Protein AF-A0A8T2AR98-F1 (afdb_monomer_lite)

Radius of gyration: 73.95 Å; chains: 1; bounding box: 163×79×211 Å

Foldseek 3Di:
DDDDDPPPDPPVVVVVVVVVVVVVVVVVVVVVVVVVVVVVVVVVVVVVVVVVVVVVVVVVVVVVVVVVVVVVVVVVVVVVVVVVVVVVVVVVVVVVVVVVVVVVVVVVVVVVVVVVVVVVVVVVVVVVVVVVVVVVVVVVVVVVVVVVVVVVVVVVVVVVVVVVVVVVVVVVVVVVVVVVVVVVCVVVVDPDDPDVVVVVVPVVDCVVVVVVVVVVVVVVVVVVVVVVVVVVVVVVVVVVVVVVVVVVVVVVVVVVVVVVVVVVVVVVVVVVVVVVVVVVVVVVVVVVVVVVVVVVVVVVVVVVVVVPVPDPVCPPVVNVVVVVVVVVVVVVVVVD

Secondary structure (DSSP, 8-state):
----------HHHHHHHHHHHHHHHHHHHHHHHHHHHHHHHHHHHHHHHHHHHHHHHHHHHHHHHHHHHHHHHHHHHHHHHHHHHHHHHHHHHHHHHHHHHHHHHHHHHHHHHHHHHHHHHHHHHHHHHHHHHHHHHHHHHHHHHHHHHHHHHHHHHHHHHHHHHHHHHHHHHHHHHHHHHHHHHHHHT----TTSHHHHHHTS-THHHHHHHHHHHHHHHHHHHHHHHHHHHHHHHHHHHHHHHHHHHHHHHHHHHHHHHHHHHHHHHHHHHHHHHHHHHHHHHHHHHHHHHHHHHHHHHHHHHHHHHSS-GGG-HHHHHHHHHHHHHHHHHTT-

Sequence (336 aa):
MSCSEKTTVDPLLRDLDEKKETFRRNVVSLAAELKQVRGRLVSQEQSFLKETITRKEAEKRGKNMEMEMCKLQKRLEERNCQLEASASAADKFIKELEEFRSKLDATKQTAEASADSAQSTQIQCSMLKKQLDDKTRSLREHEDRVTQLGHQLDDLQRGLSLRECSEKQLREEVRRIEREVTEAIAKAGIGGMDCELQKLLEDVSPMKFEKMNRLVEVKDEEITKLKDEIRLMSGHWKHKTKELESQLEKQRRTDQDLKKKVLKLEFCLQEARSQTRKLQRKGERRDMEIKEIRDLISEKQQLNNESWDKQKFWDNSGFKIVVSMSMLMLVVVSKR

Structure (mmCIF, N/CA/C/O backbone):
data_AF-A0A8T2AR98-F1
#
_entry.id   AF-A0A8T2AR98-F1
#
loop_
_atom_site.group_PDB
_atom_site.id
_atom_site.type_symbol
_atom_site.label_atom_id
_atom_site.label_alt_id
_atom_site.label_comp_id
_atom_site.label_asym_id
_atom_site.label_entity_id
_atom_site.label_seq_id
_atom_site.pdbx_PDB_ins_code
_atom_site.Cartn_x
_atom_site.Cartn_y
_atom_site.Cartn_z
_atom_site.occupancy
_atom_site.B_iso_or_equiv
_atom_site.auth_seq_id
_atom_site.auth_comp_id
_atom_site.auth_asym_id
_atom_site.auth_atom_id
_atom_site.pdbx_PDB_model_num
ATOM 1 N N . MET A 1 1 ? -76.579 -60.716 118.555 1.00 36.78 1 MET A N 1
ATOM 2 C CA . MET A 1 1 ? -78.044 -60.565 118.407 1.00 36.78 1 MET A CA 1
ATOM 3 C C . MET A 1 1 ? -78.292 -59.071 118.284 1.00 36.78 1 MET A C 1
ATOM 5 O O . MET A 1 1 ? -77.779 -58.345 119.119 1.00 36.78 1 MET A O 1
ATOM 9 N N . SER A 1 2 ? -78.636 -58.603 117.080 1.00 41.28 2 SER A N 1
ATOM 10 C CA . SER A 1 2 ? -80.006 -58.190 116.694 1.00 41.28 2 SER A CA 1
ATOM 11 C C . SER A 1 2 ? -80.462 -56.945 117.455 1.00 41.28 2 SER A C 1
ATOM 13 O O . SER A 1 2 ? -80.369 -56.921 118.667 1.00 41.28 2 SER A O 1
ATOM 15 N N . CYS A 1 3 ? -81.016 -55.903 116.854 1.00 34.75 3 CYS A N 1
ATOM 16 C CA . CYS A 1 3 ? -81.423 -55.646 115.480 1.00 34.75 3 CYS A CA 1
ATOM 17 C C . CYS A 1 3 ? -81.699 -54.136 115.394 1.00 34.75 3 CYS A C 1
ATOM 19 O O . CYS A 1 3 ? -82.262 -53.582 116.326 1.00 34.75 3 CYS A O 1
ATOM 21 N N . SER A 1 4 ? -81.354 -53.532 114.256 1.00 53.38 4 SER A N 1
ATOM 22 C CA . SER A 1 4 ? -82.096 -52.457 113.579 1.00 53.38 4 SER A CA 1
ATOM 23 C C . SER A 1 4 ? -82.886 -51.459 114.443 1.00 53.38 4 SER A C 1
ATOM 25 O O . SER A 1 4 ? -84.054 -51.700 114.733 1.00 53.38 4 SER A O 1
ATOM 27 N N . GLU A 1 5 ? -82.355 -50.246 114.597 1.00 39.22 5 GLU A N 1
ATOM 28 C CA . GLU A 1 5 ? -83.192 -49.043 114.581 1.00 39.22 5 GLU A CA 1
ATOM 29 C C . GLU A 1 5 ? -82.751 -48.155 113.421 1.00 39.22 5 GLU A C 1
ATOM 31 O O . GLU A 1 5 ? -81.756 -47.434 113.463 1.00 39.22 5 GLU A O 1
ATOM 36 N N . LYS A 1 6 ? -83.508 -48.280 112.326 1.00 52.47 6 LYS A N 1
ATOM 37 C CA . LYS A 1 6 ? -83.583 -47.280 111.270 1.00 52.47 6 LYS A CA 1
ATOM 38 C C . LYS A 1 6 ? -84.083 -45.990 111.918 1.00 52.47 6 LYS A C 1
ATOM 40 O O . LYS A 1 6 ? -85.289 -45.794 112.032 1.00 52.47 6 LYS A O 1
ATOM 45 N N . THR A 1 7 ? -83.177 -45.103 112.309 1.00 49.03 7 THR A N 1
ATOM 46 C CA . THR A 1 7 ? -83.503 -43.687 112.465 1.00 49.03 7 THR A CA 1
ATOM 47 C C . THR A 1 7 ? -83.813 -43.159 111.072 1.00 49.03 7 THR A C 1
ATOM 49 O O . THR A 1 7 ? -82.938 -42.820 110.277 1.00 49.03 7 THR A O 1
ATOM 52 N N . THR A 1 8 ? -85.101 -43.205 110.741 1.00 49.97 8 THR A N 1
ATOM 53 C CA . THR A 1 8 ? -85.713 -42.537 109.601 1.00 49.97 8 THR A CA 1
ATOM 54 C C . THR A 1 8 ? -85.453 -41.046 109.743 1.00 49.97 8 THR A C 1
ATOM 56 O O . THR A 1 8 ? -86.227 -40.320 110.361 1.00 49.97 8 THR A O 1
ATOM 59 N N . VAL A 1 9 ? -84.318 -40.610 109.198 1.00 54.56 9 VAL A N 1
ATOM 60 C CA . VAL A 1 9 ? -84.096 -39.219 108.814 1.00 54.56 9 VAL A CA 1
ATOM 61 C C . VAL A 1 9 ? -85.273 -38.837 107.921 1.00 54.56 9 VAL A C 1
ATOM 63 O O . VAL A 1 9 ? -85.571 -39.565 106.970 1.00 54.56 9 VAL A O 1
ATOM 66 N N . ASP A 1 10 ? -85.960 -37.751 108.272 1.00 56.81 10 ASP A N 1
ATOM 67 C CA . ASP A 1 10 ? -87.067 -37.181 107.504 1.00 56.81 10 ASP A CA 1
ATOM 68 C C . ASP A 1 10 ? -86.700 -37.186 106.003 1.00 56.81 10 ASP A C 1
ATOM 70 O O . ASP A 1 10 ? -85.646 -36.645 105.641 1.00 56.81 10 ASP A O 1
ATOM 74 N N . PRO A 1 11 ? -87.491 -37.837 105.127 1.00 65.81 11 PRO A N 1
ATOM 75 C CA . PRO A 1 11 ? -87.180 -37.961 103.705 1.00 65.81 11 PRO A CA 1
ATOM 76 C C . PRO A 1 11 ? -86.851 -36.622 103.037 1.00 65.81 11 PRO A C 1
ATOM 78 O O . PRO A 1 11 ? -86.009 -36.581 102.143 1.00 65.81 11 PRO A O 1
ATOM 81 N N . LEU A 1 12 ? -87.452 -35.525 103.511 1.00 67.00 12 LEU A N 1
ATOM 82 C CA . LEU A 1 12 ? -87.182 -34.175 103.018 1.00 67.00 12 LEU A CA 1
ATOM 83 C C . LEU A 1 12 ? -85.806 -33.643 103.456 1.00 67.00 12 LEU A C 1
ATOM 85 O O . LEU A 1 12 ? -85.135 -32.982 102.665 1.00 67.00 12 LEU A O 1
ATOM 89 N N . LEU A 1 13 ? -85.348 -33.956 104.675 1.00 68.56 13 LEU A N 1
ATOM 90 C CA . LEU A 1 13 ? -84.024 -33.561 105.180 1.00 68.56 13 LEU A CA 1
ATOM 91 C C . LEU A 1 13 ? -82.893 -34.353 104.509 1.00 68.56 13 LEU A C 1
ATOM 93 O O . LEU A 1 13 ? -81.855 -33.780 104.180 1.00 68.56 13 LEU A O 1
ATOM 97 N N . ARG A 1 14 ? -83.106 -35.648 104.242 1.00 75.06 14 ARG A N 1
ATOM 98 C CA . ARG A 1 14 ? -82.131 -36.493 103.534 1.00 75.06 14 ARG A CA 1
ATOM 99 C C . ARG A 1 14 ? -81.927 -36.036 102.085 1.00 75.06 14 ARG A C 1
ATOM 101 O O . ARG A 1 14 ? -80.792 -35.975 101.622 1.00 75.06 14 ARG A O 1
ATOM 108 N N . ASP A 1 15 ? -83.013 -35.665 101.408 1.00 78.62 15 ASP A N 1
ATOM 109 C CA . ASP A 1 15 ? -82.995 -35.130 100.040 1.00 78.62 15 ASP A CA 1
ATOM 110 C C . ASP A 1 15 ? -82.324 -33.739 99.977 1.00 78.62 15 ASP A C 1
ATOM 112 O O . ASP A 1 15 ? -81.616 -33.415 99.022 1.00 78.62 15 ASP A O 1
ATOM 116 N N . LEU A 1 16 ? -82.472 -32.927 101.033 1.00 81.44 16 LEU A N 1
ATOM 117 C CA . LEU A 1 16 ? -81.767 -31.650 101.215 1.00 81.44 16 LEU A CA 1
ATOM 118 C C . LEU A 1 16 ? -80.251 -31.829 101.390 1.00 81.44 16 LEU A C 1
ATOM 120 O O . LEU A 1 16 ? -79.478 -31.114 100.746 1.00 81.44 16 LEU A O 1
ATOM 124 N N . ASP A 1 17 ? -79.817 -32.779 102.219 1.00 81.56 17 ASP A N 1
ATOM 125 C CA . ASP A 1 17 ? -78.393 -33.079 102.412 1.00 81.56 17 ASP A CA 1
ATOM 126 C C . ASP A 1 17 ? -77.756 -33.689 101.155 1.00 81.56 17 ASP A C 1
ATOM 128 O O . ASP A 1 17 ? -76.639 -33.320 100.779 1.00 81.56 17 ASP A O 1
ATOM 132 N N . GLU A 1 18 ? -78.479 -34.554 100.442 1.00 84.31 18 GLU A N 1
ATOM 133 C CA . GLU A 1 18 ? -78.017 -35.130 99.180 1.00 84.31 18 GLU A CA 1
ATOM 134 C C . GLU A 1 18 ? -77.868 -34.050 98.099 1.00 84.31 18 GLU A C 1
ATOM 136 O O . GLU A 1 18 ? -76.801 -33.948 97.484 1.00 84.31 18 GLU A O 1
ATOM 141 N N . LYS A 1 19 ? -78.862 -33.154 97.962 1.00 87.69 19 LYS A N 1
ATOM 142 C CA . LYS A 1 19 ? -78.800 -31.975 97.079 1.00 87.69 19 LYS A CA 1
ATOM 143 C C . LYS A 1 19 ? -77.637 -31.049 97.424 1.00 87.69 19 LYS A C 1
ATOM 145 O O . LYS A 1 19 ? -76.915 -30.620 96.518 1.00 87.69 19 LYS A O 1
ATOM 150 N N . LYS A 1 20 ? -77.412 -30.772 98.711 1.00 88.94 20 LYS A N 1
ATOM 151 C CA . LYS A 1 20 ? -76.299 -29.949 99.210 1.00 88.94 20 LYS A CA 1
ATOM 152 C C . LYS A 1 20 ? -74.939 -30.552 98.861 1.00 88.94 20 LYS A C 1
ATOM 154 O O . LYS A 1 20 ? -74.051 -29.824 98.412 1.00 88.94 20 LYS A O 1
ATOM 159 N N . GLU A 1 21 ? -74.773 -31.863 99.011 1.00 88.19 21 GLU A N 1
ATOM 160 C CA . GLU A 1 21 ? -73.522 -32.536 98.657 1.00 88.19 21 GLU A CA 1
ATOM 161 C C . GLU A 1 21 ? -73.311 -32.647 97.140 1.00 88.19 21 GLU A C 1
ATOM 163 O O . GLU A 1 21 ? -72.187 -32.458 96.666 1.00 88.19 21 GLU A O 1
ATOM 168 N N . THR A 1 22 ? -74.363 -32.857 96.336 1.00 89.69 22 THR A N 1
ATOM 169 C CA . THR A 1 22 ? -74.255 -32.710 94.870 1.00 89.69 22 THR A CA 1
ATOM 170 C C . THR A 1 22 ? -73.882 -31.292 94.465 1.00 89.69 22 THR A C 1
ATOM 172 O O . THR A 1 22 ? -73.018 -31.116 93.611 1.00 89.69 22 THR A O 1
ATOM 175 N N . PHE A 1 23 ? -74.473 -30.274 95.093 1.00 93.06 23 PHE A N 1
ATOM 176 C CA . PHE A 1 23 ? -74.142 -28.882 94.812 1.00 93.06 23 PHE A CA 1
ATOM 177 C C . PHE A 1 23 ? -72.674 -28.588 95.139 1.00 93.06 23 PHE A C 1
ATOM 179 O O . PHE A 1 23 ? -71.968 -28.034 94.302 1.00 93.06 23 PHE A O 1
ATOM 186 N N . ARG A 1 24 ? -72.173 -29.037 96.298 1.00 92.75 24 ARG A N 1
ATOM 187 C CA . ARG A 1 24 ? -70.747 -28.931 96.651 1.00 92.75 24 ARG A CA 1
ATOM 188 C C . ARG A 1 24 ? -69.842 -29.596 95.617 1.00 92.75 24 ARG A C 1
ATOM 190 O O . ARG A 1 24 ? -68.890 -28.963 95.167 1.00 92.75 24 ARG A O 1
ATOM 197 N N . ARG A 1 25 ? -70.144 -30.832 95.205 1.00 93.25 25 ARG A N 1
ATOM 198 C CA . ARG A 1 25 ? -69.382 -31.539 94.159 1.00 93.25 25 ARG A CA 1
ATOM 199 C C . ARG A 1 25 ? -69.395 -30.785 92.828 1.00 93.25 25 ARG A C 1
ATOM 201 O O . ARG A 1 25 ? -68.340 -30.636 92.218 1.00 93.25 25 ARG A O 1
ATOM 208 N N . ASN A 1 26 ? -70.541 -30.243 92.423 1.00 94.50 26 ASN A N 1
ATOM 209 C CA . ASN A 1 26 ? -70.669 -29.452 91.197 1.00 94.50 26 ASN A CA 1
ATOM 210 C C . ASN A 1 26 ? -69.878 -28.140 91.272 1.00 94.50 26 ASN A C 1
ATOM 212 O O . ASN A 1 26 ? -69.201 -27.789 90.313 1.00 94.50 26 ASN A O 1
ATOM 216 N N . VAL A 1 27 ? -69.902 -27.443 92.412 1.00 95.25 27 VAL A N 1
ATOM 217 C CA . VAL A 1 27 ? -69.101 -26.226 92.632 1.00 95.25 27 VAL A CA 1
ATOM 218 C C . VAL A 1 27 ? -67.604 -26.537 92.555 1.00 95.25 27 VAL A C 1
ATOM 220 O O . VAL A 1 27 ? -66.856 -25.792 91.926 1.00 95.25 27 VAL A O 1
ATOM 223 N N . VAL A 1 28 ? -67.161 -27.653 93.144 1.00 95.00 28 VAL A N 1
ATOM 224 C CA . VAL A 1 28 ? -65.761 -28.098 93.063 1.00 95.00 28 VAL A CA 1
ATOM 225 C C . VAL A 1 28 ? -65.372 -28.481 91.626 1.00 95.00 28 VAL A C 1
ATOM 227 O O . VAL A 1 28 ? -64.305 -28.070 91.170 1.00 95.00 28 VAL A O 1
ATOM 230 N N . SER A 1 29 ? -66.233 -29.198 90.889 1.00 94.69 29 SER A N 1
ATOM 231 C CA . SER A 1 29 ? -66.022 -29.527 89.465 1.00 94.69 29 SER A CA 1
ATOM 232 C C . SER A 1 29 ? -65.912 -28.266 88.612 1.00 94.69 29 SER A C 1
ATOM 234 O O . SER A 1 29 ? -64.945 -28.093 87.875 1.00 94.69 29 SER A O 1
ATOM 236 N N . LEU A 1 30 ? -66.848 -27.330 88.788 1.00 95.44 30 LEU A N 1
ATOM 237 C CA . LEU A 1 30 ? -66.868 -26.062 88.068 1.00 95.44 30 LEU A CA 1
ATOM 238 C C . LEU A 1 30 ? -65.612 -25.227 88.354 1.00 95.44 30 LEU A C 1
ATOM 240 O O . LEU A 1 30 ? -65.042 -24.633 87.442 1.00 95.44 30 LEU A O 1
ATOM 244 N N . ALA A 1 31 ? -65.137 -25.204 89.602 1.00 94.50 31 ALA A N 1
ATOM 245 C CA . ALA A 1 31 ? -63.890 -24.533 89.961 1.00 94.50 31 ALA A CA 1
ATOM 246 C C . ALA A 1 31 ? -62.663 -25.179 89.287 1.00 94.50 31 ALA A C 1
ATOM 248 O O . ALA A 1 31 ? -61.752 -24.467 88.850 1.00 94.50 31 ALA A O 1
ATOM 249 N N . ALA A 1 32 ? -62.635 -26.511 89.170 1.00 94.38 32 ALA A N 1
ATOM 250 C CA . ALA A 1 32 ? -61.574 -27.233 88.471 1.00 94.38 32 ALA A CA 1
ATOM 251 C C . ALA A 1 32 ? -61.597 -26.972 86.953 1.00 94.38 32 ALA A C 1
ATOM 253 O O . ALA A 1 32 ? -60.546 -26.694 86.370 1.00 94.38 32 ALA A O 1
ATOM 254 N N . GLU A 1 33 ? -62.778 -26.977 86.330 1.00 95.88 33 GLU A N 1
ATOM 255 C CA . GLU A 1 33 ? -62.972 -26.633 84.916 1.00 95.88 33 GLU A CA 1
ATOM 256 C C . GLU A 1 33 ? -62.566 -25.184 84.627 1.00 95.88 33 GLU A C 1
ATOM 258 O O . GLU A 1 33 ? -61.780 -24.938 83.712 1.00 95.88 33 GLU A O 1
ATOM 263 N N . LEU A 1 34 ? -62.993 -24.222 85.455 1.00 96.38 34 LEU A N 1
ATOM 264 C CA . LEU A 1 34 ? -62.571 -22.820 85.347 1.00 96.38 34 LEU A CA 1
ATOM 265 C C . LEU A 1 34 ? -61.050 -22.676 85.434 1.00 96.38 34 LEU A C 1
ATOM 267 O O . LEU A 1 34 ? -60.447 -21.945 84.646 1.00 96.38 34 LEU A O 1
ATOM 271 N N . LYS A 1 35 ? -60.407 -23.390 86.366 1.00 96.31 35 LYS A N 1
ATOM 272 C CA . LYS A 1 35 ? -58.945 -23.394 86.497 1.00 96.31 35 LYS A CA 1
ATOM 273 C C . LYS A 1 35 ? -58.272 -23.980 85.252 1.00 96.31 35 LYS A C 1
ATOM 275 O O . LYS A 1 35 ? -57.270 -23.431 84.794 1.00 96.31 35 LYS A O 1
ATOM 280 N N . GLN A 1 36 ? -58.820 -25.056 84.686 1.00 96.88 36 GLN A N 1
ATOM 281 C CA . GLN A 1 36 ? -58.300 -25.678 83.470 1.00 96.88 36 GLN A CA 1
ATOM 282 C C . GLN A 1 36 ? -58.451 -24.761 82.249 1.00 96.88 36 GLN A C 1
ATOM 284 O O . GLN A 1 36 ? -57.479 -24.563 81.519 1.00 96.88 36 GLN A O 1
ATOM 289 N N . VAL A 1 37 ? -59.635 -24.181 82.036 1.00 96.62 37 VAL A N 1
ATOM 290 C CA . VAL A 1 37 ? -59.908 -23.244 80.934 1.00 96.62 37 VAL A CA 1
ATOM 291 C C . VAL A 1 37 ? -59.001 -22.024 81.042 1.00 96.62 37 VAL A C 1
ATOM 293 O O . VAL A 1 37 ? -58.377 -21.639 80.056 1.00 96.62 37 VAL A O 1
ATOM 296 N N . ARG A 1 38 ? -58.827 -21.475 82.250 1.00 96.94 38 ARG A N 1
ATOM 297 C CA . ARG A 1 38 ? -57.887 -20.375 82.498 1.00 96.94 38 ARG A CA 1
ATOM 298 C C . ARG A 1 38 ? -56.445 -20.765 82.166 1.00 96.94 38 ARG A C 1
ATOM 300 O O . ARG A 1 38 ? -55.733 -19.972 81.563 1.00 96.94 38 ARG A O 1
ATOM 307 N N . GLY A 1 39 ? -56.020 -21.983 82.508 1.00 96.62 39 GLY A N 1
ATOM 308 C CA . GLY A 1 39 ? -54.703 -22.506 82.133 1.00 96.62 39 GLY A CA 1
ATOM 309 C C . GLY A 1 39 ? -54.508 -22.588 80.615 1.00 96.62 39 GLY A C 1
ATOM 310 O O . GLY A 1 39 ? -53.496 -22.115 80.104 1.00 96.62 39 GLY A O 1
ATOM 311 N N . ARG A 1 40 ? -55.502 -23.117 79.884 1.00 97.06 40 ARG A N 1
ATOM 312 C CA . ARG A 1 40 ? -55.475 -23.173 78.411 1.00 97.06 40 ARG A CA 1
ATOM 313 C C . ARG A 1 40 ? -55.437 -21.781 77.787 1.00 97.06 40 ARG A C 1
ATOM 315 O O . ARG A 1 40 ? -54.655 -21.576 76.866 1.00 97.06 40 ARG A O 1
ATOM 322 N N . LEU A 1 41 ? -56.225 -20.837 78.310 1.00 96.69 41 LEU A N 1
ATOM 323 C CA . LEU A 1 41 ? -56.237 -19.450 77.843 1.00 96.69 41 LEU A CA 1
ATOM 324 C C . LEU A 1 41 ? -54.850 -18.806 77.987 1.00 96.69 41 LEU A C 1
ATOM 326 O O . LEU A 1 41 ? -54.341 -18.250 77.022 1.00 96.69 41 LEU A O 1
ATOM 330 N N . VAL A 1 42 ? -54.191 -18.974 79.139 1.00 96.56 42 VAL A N 1
ATOM 331 C CA . VAL A 1 42 ? -52.824 -18.464 79.359 1.00 96.56 42 VAL A CA 1
ATOM 332 C C . VAL A 1 42 ? -51.818 -19.107 78.395 1.00 96.56 42 VAL A C 1
ATOM 334 O O . VAL A 1 42 ? -50.977 -18.413 77.823 1.00 96.56 42 VAL A O 1
ATOM 337 N N . SER A 1 43 ? -51.891 -20.425 78.173 1.00 96.19 43 SER A N 1
ATOM 338 C CA . SER A 1 43 ? -51.028 -21.099 77.189 1.00 96.19 43 SER A CA 1
ATOM 339 C C . SER A 1 43 ? -51.276 -20.601 75.763 1.00 96.19 43 SER A C 1
ATOM 341 O O . SER A 1 43 ? -50.326 -20.413 75.002 1.00 96.19 43 SER A O 1
ATOM 343 N N . GLN A 1 44 ? -52.538 -20.354 75.408 1.00 97.06 44 GLN A N 1
ATOM 344 C CA . GLN A 1 44 ? -52.925 -19.825 74.107 1.00 97.06 44 GLN A CA 1
ATOM 345 C C . GLN A 1 44 ? -52.400 -18.397 73.911 1.00 97.06 44 GLN A C 1
ATOM 347 O O . GLN A 1 44 ? -51.748 -18.132 72.902 1.00 97.06 44 GLN A O 1
ATOM 352 N N . GLU A 1 45 ? -52.579 -17.505 74.887 1.00 96.19 45 GLU A N 1
ATOM 353 C CA . GLU A 1 45 ? -52.016 -16.147 74.867 1.00 96.19 45 GLU A CA 1
ATOM 354 C C . GLU A 1 45 ? -50.488 -16.171 74.711 1.00 96.19 45 GLU A C 1
ATOM 356 O O . GLU A 1 45 ? -49.925 -15.449 73.884 1.00 96.19 45 GLU A O 1
ATOM 361 N N . GLN A 1 46 ? -49.800 -17.060 75.436 1.00 96.50 46 GLN A N 1
ATOM 362 C CA . GLN A 1 46 ? -48.351 -17.210 75.317 1.00 96.50 46 GLN A CA 1
ATOM 363 C C . GLN A 1 46 ? -47.928 -17.708 73.924 1.00 96.50 46 GLN A C 1
ATOM 365 O O . GLN A 1 46 ? -46.908 -17.258 73.395 1.00 96.50 46 GLN A O 1
ATOM 370 N N . SER A 1 47 ? -48.692 -18.623 73.318 1.00 96.25 47 SER A N 1
ATOM 371 C CA . SER A 1 47 ? -48.428 -19.107 71.958 1.00 96.25 47 SER A CA 1
ATOM 372 C C . SER A 1 47 ? -48.609 -18.005 70.908 1.00 96.25 47 SER A C 1
ATOM 374 O O . SER A 1 47 ? -47.715 -17.818 70.084 1.00 96.25 47 SER A O 1
ATOM 376 N N . PHE A 1 48 ? -49.665 -17.190 71.019 1.00 97.50 48 PHE A N 1
ATOM 377 C CA . PHE A 1 48 ? -49.908 -16.043 70.138 1.00 97.50 48 PHE A CA 1
ATOM 378 C C . PHE A 1 48 ? -48.795 -14.995 70.219 1.00 97.50 48 PHE A C 1
ATOM 380 O O . PHE A 1 48 ? -48.378 -14.445 69.197 1.00 97.50 48 PHE A O 1
ATOM 387 N N . LEU A 1 49 ? -48.270 -14.726 71.419 1.00 97.31 49 LEU A N 1
ATOM 388 C CA . LEU A 1 49 ? -47.135 -13.815 71.591 1.00 97.31 49 LEU A CA 1
ATOM 389 C C . LEU A 1 49 ? -45.875 -14.341 70.889 1.00 97.31 49 LEU A C 1
ATOM 391 O O . LEU A 1 49 ? -45.213 -13.585 70.176 1.00 97.31 49 LEU A O 1
ATOM 395 N N . LYS A 1 50 ? -45.562 -15.636 71.039 1.00 97.31 50 LYS A N 1
ATOM 396 C CA . LYS A 1 50 ? -44.419 -16.271 70.356 1.00 97.31 50 LYS A CA 1
ATOM 397 C C . LYS A 1 50 ? -44.585 -16.257 68.834 1.00 97.31 50 LYS A C 1
ATOM 399 O O . LYS A 1 50 ? -43.646 -15.906 68.118 1.00 97.31 50 LYS A O 1
ATOM 404 N N . GLU A 1 51 ? -45.771 -16.591 68.338 1.00 97.12 51 GLU A N 1
ATOM 405 C CA . GLU A 1 51 ? -46.088 -16.542 66.909 1.00 97.12 51 GLU A CA 1
ATOM 406 C C . GLU A 1 51 ? -45.949 -15.116 66.356 1.00 97.12 51 GLU A C 1
ATOM 408 O O . GLU A 1 51 ? -45.324 -14.898 65.322 1.00 97.12 51 GLU A O 1
ATOM 413 N N . THR A 1 52 ? -46.429 -14.109 67.087 1.00 97.12 52 THR A N 1
ATOM 414 C CA . THR A 1 52 ? -46.310 -12.705 66.669 1.00 97.12 52 THR A CA 1
ATOM 415 C C . THR A 1 52 ? -44.849 -12.264 66.549 1.00 97.12 52 THR A C 1
ATOM 417 O O . THR A 1 52 ? -44.495 -11.562 65.599 1.00 97.12 52 THR A O 1
ATOM 420 N N . ILE A 1 53 ? -43.986 -12.666 67.489 1.00 97.38 53 ILE A N 1
ATOM 421 C CA . ILE A 1 53 ? -42.550 -12.345 67.450 1.00 97.38 53 ILE A CA 1
ATOM 422 C C . ILE A 1 53 ? -41.885 -13.024 66.248 1.00 97.38 53 ILE A C 1
ATOM 424 O O . ILE A 1 53 ? -41.244 -12.348 65.443 1.00 97.38 53 ILE A O 1
ATOM 428 N N . THR A 1 54 ? -42.095 -14.331 66.077 1.00 97.50 54 THR A N 1
ATOM 429 C CA . THR A 1 54 ? -41.509 -15.093 64.960 1.00 97.50 54 THR A CA 1
ATOM 430 C C . THR A 1 54 ? -41.991 -14.588 63.598 1.00 97.50 54 THR A C 1
ATOM 432 O O . THR A 1 54 ? -41.184 -14.437 62.680 1.00 97.50 54 THR A O 1
ATOM 435 N N . ARG A 1 55 ? -43.271 -14.211 63.469 1.00 98.00 55 ARG A N 1
ATOM 436 C CA . ARG A 1 55 ? -43.819 -13.582 62.259 1.00 98.00 55 ARG A CA 1
ATOM 437 C C . ARG A 1 55 ? -43.144 -12.245 61.953 1.00 98.00 55 ARG A C 1
ATOM 439 O O . ARG A 1 55 ? -42.770 -12.009 60.808 1.00 98.00 55 ARG A O 1
ATOM 446 N N . LYS A 1 56 ? -42.950 -11.381 62.958 1.00 97.81 56 LYS A N 1
ATOM 447 C CA . LYS A 1 56 ? -42.252 -10.093 62.781 1.00 97.81 56 LYS A CA 1
ATOM 448 C C . LYS A 1 56 ? -40.795 -10.283 62.354 1.00 97.81 56 LYS A C 1
ATOM 450 O O . LYS A 1 56 ? -40.307 -9.545 61.498 1.00 97.81 56 LYS A O 1
ATOM 455 N N . GLU A 1 57 ? -40.099 -11.267 62.916 1.00 97.94 57 GLU A N 1
ATOM 456 C CA . GLU A 1 57 ? -38.728 -11.602 62.512 1.00 97.94 57 GLU A CA 1
ATOM 457 C C . GLU A 1 57 ? -38.658 -12.127 61.074 1.00 97.94 57 GLU A C 1
ATOM 459 O O . GLU A 1 57 ? -37.791 -11.699 60.306 1.00 97.94 57 GLU A O 1
ATOM 464 N N . ALA A 1 58 ? -39.582 -13.012 60.688 1.00 97.56 58 ALA A N 1
ATOM 465 C CA . ALA A 1 58 ? -39.689 -13.521 59.325 1.00 97.56 58 ALA A CA 1
ATOM 466 C C . ALA A 1 58 ? -40.008 -12.400 58.323 1.00 97.56 58 ALA A C 1
ATOM 468 O O . ALA A 1 58 ? -39.363 -12.315 57.280 1.00 97.56 58 ALA A O 1
ATOM 469 N N . GLU A 1 59 ? -40.922 -11.486 58.663 1.00 97.94 59 GLU A N 1
ATOM 470 C CA . GLU A 1 59 ? -41.262 -10.325 57.832 1.00 97.94 59 GLU A CA 1
ATOM 471 C C . GLU A 1 59 ? -40.055 -9.395 57.638 1.00 97.94 59 GLU A C 1
ATOM 473 O O . GLU A 1 59 ? -39.753 -8.988 56.515 1.00 97.94 59 GLU A O 1
ATOM 478 N N . LYS A 1 60 ? -39.307 -9.099 58.711 1.00 97.81 60 LYS A N 1
ATOM 479 C CA . LYS A 1 60 ? -38.072 -8.304 58.620 1.00 97.81 60 LYS A CA 1
ATOM 480 C C . LYS A 1 60 ? -37.034 -8.983 57.723 1.00 97.81 60 LYS A C 1
ATOM 482 O O . LYS A 1 60 ? -36.368 -8.307 56.939 1.00 97.81 60 LYS A O 1
ATOM 487 N N . ARG A 1 61 ? -36.895 -10.308 57.826 1.00 98.25 61 ARG A N 1
ATOM 488 C CA . ARG A 1 61 ? -35.976 -11.092 56.990 1.00 98.25 61 ARG A CA 1
ATOM 489 C C . ARG A 1 61 ? -36.397 -11.073 55.521 1.00 98.25 61 ARG A C 1
ATOM 491 O O . ARG A 1 61 ? -35.545 -10.828 54.674 1.00 98.25 61 ARG A O 1
ATOM 498 N N . GLY A 1 62 ? -37.689 -11.250 55.240 1.00 98.19 62 GLY A N 1
ATOM 499 C CA . GLY A 1 62 ? -38.257 -11.171 53.892 1.00 98.19 62 GLY A CA 1
ATOM 500 C C . GLY A 1 62 ? -38.000 -9.814 53.239 1.00 98.19 62 GLY A C 1
ATOM 501 O O . GLY A 1 62 ? -37.429 -9.765 52.155 1.00 98.19 62 GLY A O 1
ATOM 502 N N . LYS A 1 63 ? -38.285 -8.712 53.949 1.00 98.25 63 LYS A N 1
ATOM 503 C CA . LYS A 1 63 ? -37.997 -7.347 53.466 1.00 98.25 63 LYS A CA 1
ATOM 504 C C . LYS A 1 63 ? -36.510 -7.124 53.182 1.00 98.25 63 LYS A C 1
ATOM 506 O O . LYS A 1 63 ? -36.155 -6.454 52.217 1.00 98.25 63 LYS A O 1
ATOM 511 N N . ASN A 1 64 ? -35.622 -7.684 54.007 1.00 98.12 64 ASN A N 1
ATOM 512 C CA . ASN A 1 64 ? -34.183 -7.581 53.770 1.00 98.12 64 ASN A CA 1
ATOM 513 C C . ASN A 1 64 ? -33.747 -8.351 52.511 1.00 98.12 64 ASN A C 1
ATOM 515 O O . ASN A 1 64 ? -32.972 -7.835 51.713 1.00 98.12 64 ASN A O 1
ATOM 519 N N . MET A 1 65 ? -34.271 -9.563 52.313 1.00 98.44 65 MET A N 1
ATOM 520 C CA . MET A 1 65 ? -33.999 -10.365 51.116 1.00 98.44 65 MET A CA 1
ATOM 521 C C . MET A 1 65 ? -34.523 -9.689 49.846 1.00 98.44 65 MET A C 1
ATOM 523 O O . MET A 1 65 ? -33.810 -9.645 48.850 1.00 98.44 65 MET A O 1
ATOM 527 N N . GLU A 1 66 ? -35.719 -9.101 49.896 1.00 98.12 66 GLU A N 1
ATOM 528 C CA . GLU A 1 66 ? -36.306 -8.343 48.786 1.00 98.12 66 GLU A CA 1
ATOM 529 C C . GLU A 1 66 ? -35.432 -7.143 48.388 1.00 98.12 66 GLU A C 1
ATOM 531 O O . GLU A 1 66 ? -35.143 -6.942 47.208 1.00 98.12 66 GLU A O 1
ATOM 536 N N . MET A 1 67 ? -34.922 -6.384 49.366 1.00 97.50 67 MET A N 1
ATOM 537 C CA . MET A 1 67 ? -33.989 -5.287 49.089 1.00 97.50 67 MET A CA 1
ATOM 538 C C . MET A 1 67 ? -32.695 -5.769 48.424 1.00 97.50 67 MET A C 1
ATOM 540 O O . MET A 1 67 ? -32.219 -5.127 47.485 1.00 97.50 67 MET A O 1
ATOM 544 N N . GLU A 1 68 ? -32.110 -6.873 48.892 1.00 98.19 68 GLU A N 1
ATOM 545 C CA . GLU A 1 68 ? -30.897 -7.432 48.285 1.00 98.19 68 GLU A CA 1
ATOM 546 C C . GLU A 1 68 ? -31.160 -7.971 46.875 1.00 98.19 68 GLU A C 1
ATOM 548 O O . GLU A 1 68 ? -30.363 -7.712 45.973 1.00 98.19 68 GLU A O 1
ATOM 553 N N . MET A 1 69 ? -32.304 -8.619 46.637 1.00 97.94 69 MET A N 1
ATOM 554 C CA . MET A 1 69 ? -32.715 -9.032 45.292 1.00 97.94 69 MET A CA 1
ATOM 555 C C . MET A 1 69 ? -32.816 -7.837 44.340 1.00 97.94 69 MET A C 1
ATOM 557 O O . MET A 1 69 ? -32.228 -7.870 43.261 1.00 97.94 69 MET A O 1
ATOM 561 N N . CYS A 1 70 ? -33.465 -6.748 44.759 1.00 98.12 70 CYS A N 1
ATOM 562 C CA . CYS A 1 70 ? -33.557 -5.522 43.965 1.00 98.12 70 CYS A CA 1
ATOM 563 C C . CYS A 1 70 ? -32.177 -4.917 43.652 1.00 98.12 70 CYS A C 1
ATOM 565 O O . CYS A 1 70 ? -31.947 -4.426 42.545 1.00 98.12 70 CYS A O 1
ATOM 567 N N . LYS A 1 71 ? -31.232 -4.946 44.604 1.00 98.50 71 LYS A N 1
ATOM 568 C CA . LYS A 1 71 ? -29.854 -4.473 44.372 1.00 98.50 71 LYS A CA 1
ATOM 569 C C . LYS A 1 71 ? -29.107 -5.361 43.381 1.00 98.50 71 LYS A C 1
ATOM 571 O O . LYS A 1 71 ? -28.407 -4.841 42.513 1.00 98.50 71 LYS A O 1
ATOM 576 N N . LEU A 1 72 ? -29.230 -6.680 43.517 1.00 98.56 72 LEU A N 1
ATOM 577 C CA . LEU A 1 72 ? -28.585 -7.637 42.621 1.00 98.56 72 LEU A CA 1
ATOM 578 C C . LEU A 1 72 ? -29.133 -7.525 41.200 1.00 98.56 72 LEU A C 1
ATOM 580 O O . LEU A 1 72 ? -28.346 -7.511 40.258 1.00 98.56 72 LEU A O 1
ATOM 584 N N . GLN A 1 73 ? -30.447 -7.363 41.052 1.00 98.56 73 GLN A N 1
ATOM 585 C CA . GLN A 1 73 ? -31.082 -7.177 39.752 1.00 98.56 73 GLN A CA 1
ATOM 586 C C . GLN A 1 73 ? -30.560 -5.924 39.038 1.00 98.56 73 GLN A C 1
ATOM 588 O O . GLN A 1 73 ? -30.112 -6.022 37.898 1.00 98.56 73 GLN A O 1
ATOM 593 N N . LYS A 1 74 ? -30.500 -4.777 39.730 1.00 98.50 74 LYS A N 1
ATOM 594 C CA . LYS A 1 74 ? -29.934 -3.540 39.163 1.00 98.50 74 LYS A CA 1
ATOM 595 C C . LYS A 1 74 ? -28.484 -3.715 38.709 1.00 98.50 74 LYS A C 1
ATOM 597 O O . LYS A 1 74 ? -28.129 -3.315 37.607 1.00 98.50 74 LYS A O 1
ATOM 602 N N . ARG A 1 75 ? -27.645 -4.363 39.528 1.00 98.44 75 ARG A N 1
ATOM 603 C CA . ARG A 1 75 ? -26.247 -4.646 39.156 1.00 98.44 75 ARG A CA 1
ATOM 604 C C . ARG A 1 75 ? -26.147 -5.560 37.936 1.00 98.44 75 ARG A C 1
ATOM 606 O O . ARG A 1 75 ? -25.230 -5.400 37.137 1.00 98.44 75 ARG A O 1
ATOM 613 N N . LEU A 1 76 ? -27.047 -6.531 37.805 1.00 98.50 76 LEU A N 1
ATOM 614 C CA . LEU A 1 76 ? -27.073 -7.442 36.664 1.00 98.50 76 LEU A CA 1
ATOM 615 C C . LEU A 1 76 ? -27.463 -6.706 35.374 1.00 98.50 76 LEU A C 1
ATOM 617 O O . LEU A 1 76 ? -26.792 -6.872 34.359 1.00 98.50 76 LEU A O 1
ATOM 621 N N . GLU A 1 77 ? -28.470 -5.835 35.431 1.00 98.38 77 GLU A N 1
ATOM 622 C CA . GLU A 1 77 ? -28.866 -4.970 34.311 1.00 98.38 77 GLU A CA 1
ATOM 623 C C . GLU A 1 77 ? -27.727 -4.028 33.889 1.00 98.38 77 GLU A C 1
ATOM 625 O O . GLU A 1 77 ? -27.388 -3.961 32.709 1.00 98.38 77 GLU A O 1
ATOM 630 N N . GLU A 1 78 ? -27.051 -3.378 34.842 1.00 98.25 78 GLU A N 1
ATOM 631 C CA . GLU A 1 78 ? -25.875 -2.540 34.561 1.00 98.25 78 GLU A CA 1
ATOM 632 C C . GLU A 1 78 ? -24.755 -3.324 33.860 1.00 98.25 78 GLU A C 1
ATOM 634 O O . GLU A 1 78 ? -24.138 -2.824 32.914 1.00 98.25 78 GLU A O 1
ATOM 639 N N . ARG A 1 79 ? -24.485 -4.561 34.299 1.00 98.38 79 ARG A N 1
ATOM 640 C CA . ARG A 1 79 ? -23.477 -5.426 33.667 1.00 98.38 79 ARG A CA 1
ATOM 641 C C . ARG A 1 79 ? -23.885 -5.869 32.269 1.00 98.38 79 ARG A C 1
ATOM 643 O O . ARG A 1 79 ? -23.017 -5.907 31.402 1.00 98.38 79 ARG A O 1
ATOM 650 N N . ASN A 1 80 ? -25.165 -6.138 32.026 1.00 98.25 80 ASN A N 1
ATOM 651 C CA . ASN A 1 80 ? -25.659 -6.439 30.683 1.00 98.25 80 ASN A CA 1
ATOM 652 C C . ASN A 1 80 ? -25.468 -5.247 29.739 1.00 98.25 80 ASN A C 1
ATOM 654 O O . ASN A 1 80 ? -24.892 -5.420 28.668 1.00 98.25 80 ASN A O 1
ATOM 658 N N . CYS A 1 81 ? -25.815 -4.029 30.166 1.00 97.94 81 CYS A N 1
ATOM 659 C CA . CYS A 1 81 ? -25.570 -2.818 29.375 1.00 97.94 81 CYS A CA 1
ATOM 660 C C . CYS A 1 81 ? -24.076 -2.626 29.051 1.00 97.94 81 CYS A C 1
ATOM 662 O O . CYS A 1 81 ? -23.712 -2.246 27.938 1.00 97.94 81 CYS A O 1
ATOM 664 N N . GLN A 1 82 ? -23.185 -2.904 30.011 1.00 98.31 82 GLN A N 1
ATOM 665 C CA . GLN A 1 82 ? -21.735 -2.841 29.787 1.00 98.31 82 GLN A CA 1
ATOM 666 C C . GLN A 1 82 ? -21.251 -3.904 28.793 1.00 98.31 82 GLN A C 1
ATOM 668 O O . GLN A 1 82 ? -20.405 -3.604 27.949 1.00 98.31 82 GLN A O 1
ATOM 673 N N . LEU A 1 83 ? -21.780 -5.127 28.877 1.00 98.06 83 LEU A N 1
ATOM 674 C CA . LEU A 1 83 ? -21.457 -6.209 27.948 1.00 98.06 83 LEU A CA 1
ATOM 675 C C . LEU A 1 83 ? -21.916 -5.883 26.526 1.00 98.06 83 LEU A C 1
ATOM 677 O O . LEU A 1 83 ? -21.128 -6.038 25.599 1.00 98.06 83 LEU A O 1
ATOM 681 N N . GLU A 1 84 ? -23.131 -5.367 26.346 1.00 98.38 84 GLU A N 1
ATOM 682 C CA . GLU A 1 84 ? -23.639 -4.952 25.032 1.00 98.38 84 GLU A CA 1
ATOM 683 C C . GLU A 1 84 ? -22.808 -3.817 24.421 1.00 98.38 84 GLU A C 1
ATOM 685 O O . GLU A 1 84 ? -22.463 -3.853 23.235 1.00 98.38 84 GLU A O 1
ATOM 690 N N . ALA A 1 85 ? -22.420 -2.828 25.232 1.00 97.38 85 ALA A N 1
ATOM 691 C CA . ALA A 1 85 ? -21.536 -1.752 24.791 1.00 97.38 85 ALA A CA 1
ATOM 692 C C . ALA A 1 85 ? -20.141 -2.278 24.409 1.00 97.38 85 ALA A C 1
ATOM 694 O O . ALA A 1 85 ? -19.571 -1.849 23.403 1.00 97.38 85 ALA A O 1
ATOM 695 N N . SER A 1 86 ? -19.599 -3.223 25.185 1.00 98.00 86 SER A N 1
ATOM 696 C CA . SER A 1 86 ? -18.311 -3.864 24.907 1.00 98.00 86 SER A CA 1
ATOM 697 C C . SER A 1 86 ? -18.356 -4.717 23.638 1.00 98.00 86 SER A C 1
ATOM 699 O O . SER A 1 86 ? -17.455 -4.596 22.809 1.00 98.00 86 SER A O 1
ATOM 701 N N . ALA A 1 87 ? -19.420 -5.499 23.434 1.00 97.31 87 ALA A N 1
ATOM 702 C CA . ALA A 1 87 ? -19.647 -6.278 22.219 1.00 97.31 87 ALA A CA 1
ATOM 703 C C . ALA A 1 87 ? -19.755 -5.364 20.988 1.00 97.31 87 ALA A C 1
ATOM 705 O O . ALA A 1 87 ? -19.043 -5.555 20.007 1.00 97.31 87 ALA A O 1
ATOM 706 N N . SER A 1 88 ? -20.534 -4.283 21.089 1.00 97.50 88 SER A N 1
ATOM 707 C CA . SER A 1 88 ? -20.662 -3.286 20.018 1.00 97.50 88 SER A CA 1
ATOM 708 C C . SER A 1 88 ? -19.335 -2.594 19.684 1.00 97.50 88 SER A C 1
ATOM 710 O O . SER A 1 88 ? -19.102 -2.204 18.539 1.00 97.50 88 SER A O 1
ATOM 712 N N . ALA A 1 89 ? -18.458 -2.396 20.673 1.00 97.81 89 ALA A N 1
ATOM 713 C CA . ALA A 1 89 ? -17.117 -1.863 20.449 1.00 97.81 89 ALA A CA 1
ATOM 714 C C . ALA A 1 89 ? -16.197 -2.896 19.777 1.00 97.81 89 ALA A C 1
ATOM 716 O O . ALA A 1 89 ? -15.469 -2.541 18.852 1.00 97.81 89 ALA A O 1
ATOM 717 N N . ALA A 1 90 ? -16.261 -4.164 20.195 1.00 97.88 90 ALA A N 1
ATOM 718 C CA . ALA A 1 90 ? -15.515 -5.256 19.574 1.00 97.88 90 ALA A CA 1
ATOM 719 C C . ALA A 1 90 ? -15.892 -5.436 18.092 1.00 97.88 90 ALA A C 1
ATOM 721 O O . ALA A 1 90 ? -15.004 -5.524 17.247 1.00 97.88 90 ALA A O 1
ATOM 722 N N . ASP A 1 91 ? -17.183 -5.368 17.756 1.00 97.81 91 ASP A N 1
ATOM 723 C CA . ASP A 1 91 ? -17.667 -5.458 16.372 1.00 97.81 91 ASP A CA 1
ATOM 724 C C . ASP A 1 91 ? -17.112 -4.349 15.469 1.00 97.81 91 ASP A C 1
ATOM 726 O O . ASP A 1 91 ? -16.837 -4.576 14.289 1.00 97.81 91 ASP A O 1
ATOM 730 N N . LYS A 1 92 ? -16.919 -3.137 16.007 1.00 97.56 92 LYS A N 1
ATOM 731 C CA . LYS A 1 92 ? -16.280 -2.043 15.257 1.00 97.56 92 LYS A CA 1
ATOM 732 C C . LYS A 1 92 ? -14.827 -2.373 14.933 1.00 97.56 92 LYS A C 1
ATOM 734 O O . LYS A 1 92 ? -14.423 -2.205 13.786 1.00 97.56 92 LYS A O 1
ATOM 739 N N . PHE A 1 93 ? -14.073 -2.897 15.899 1.00 96.19 93 PHE A N 1
ATOM 740 C CA . PHE A 1 93 ? -12.689 -3.310 15.662 1.00 96.19 93 PHE A CA 1
ATOM 741 C C . PHE A 1 93 ? -12.585 -4.461 14.659 1.00 96.19 93 PHE A C 1
ATOM 743 O O . PHE A 1 93 ? -11.682 -4.455 13.828 1.00 96.19 93 PHE A O 1
ATOM 750 N N . ILE A 1 94 ? -13.515 -5.420 14.686 1.00 97.75 94 ILE A N 1
ATOM 751 C CA . ILE A 1 94 ? -13.556 -6.508 13.697 1.00 97.75 94 ILE A CA 1
ATOM 752 C C . ILE A 1 94 ? -13.734 -5.940 12.283 1.00 97.75 94 ILE A C 1
ATOM 754 O O . ILE A 1 94 ? -12.963 -6.283 11.389 1.00 97.75 94 ILE A O 1
ATOM 758 N N . LYS A 1 95 ? -14.677 -5.009 12.091 1.00 97.12 95 LYS A N 1
ATOM 759 C CA . LYS A 1 95 ? -14.896 -4.350 10.791 1.00 97.12 95 LYS A CA 1
ATOM 760 C C . LYS A 1 95 ? -13.670 -3.569 10.314 1.00 97.12 95 LYS A C 1
ATOM 762 O O . LYS A 1 95 ? -13.312 -3.646 9.142 1.00 97.12 95 LYS A O 1
ATOM 767 N N . GLU A 1 96 ? -13.001 -2.846 11.212 1.00 97.38 96 GLU A N 1
ATOM 768 C CA . GLU A 1 96 ? -11.753 -2.142 10.886 1.00 97.38 96 GLU A CA 1
ATOM 769 C C . GLU A 1 96 ? -10.650 -3.124 10.456 1.00 97.38 96 GLU A C 1
ATOM 771 O O . GLU A 1 96 ? -9.955 -2.881 9.468 1.00 97.38 96 GLU A O 1
ATOM 776 N N . LEU A 1 97 ? -10.508 -4.262 11.144 1.00 97.69 97 LEU A N 1
ATOM 777 C CA . LEU A 1 97 ? -9.545 -5.306 10.779 1.00 97.69 97 LEU A CA 1
ATOM 778 C C . LEU A 1 97 ? -9.844 -5.930 9.410 1.00 97.69 97 LEU A C 1
ATOM 780 O O . LEU A 1 97 ? -8.912 -6.178 8.643 1.00 97.69 97 LEU A O 1
ATOM 784 N N . GLU A 1 98 ? -11.113 -6.155 9.073 1.00 97.75 98 GLU A N 1
ATOM 785 C CA . GLU A 1 98 ? -11.524 -6.634 7.746 1.00 97.75 98 GLU A CA 1
ATOM 786 C C . GLU A 1 98 ? -11.189 -5.621 6.639 1.00 97.75 98 GLU A C 1
ATOM 788 O O . GLU A 1 98 ? -10.691 -5.998 5.571 1.00 97.75 98 GLU A O 1
ATOM 793 N N . GLU A 1 99 ? -11.382 -4.326 6.901 1.00 97.62 99 GLU A N 1
ATOM 794 C CA . GLU A 1 99 ? -10.997 -3.262 5.973 1.00 97.62 99 GLU A CA 1
ATOM 795 C C . GLU A 1 99 ? -9.472 -3.208 5.782 1.00 97.62 99 GLU A C 1
ATOM 797 O O . GLU A 1 99 ? -8.984 -3.119 4.649 1.00 97.62 99 GLU A O 1
ATOM 802 N N . PHE A 1 100 ? -8.696 -3.309 6.867 1.00 97.06 100 PHE A N 1
ATOM 803 C CA . PHE A 1 100 ? -7.234 -3.370 6.790 1.00 97.06 100 PHE A CA 1
ATOM 804 C C . PHE A 1 100 ? -6.749 -4.600 6.029 1.00 97.06 100 PHE A C 1
ATOM 806 O O . PHE A 1 100 ? -5.841 -4.479 5.205 1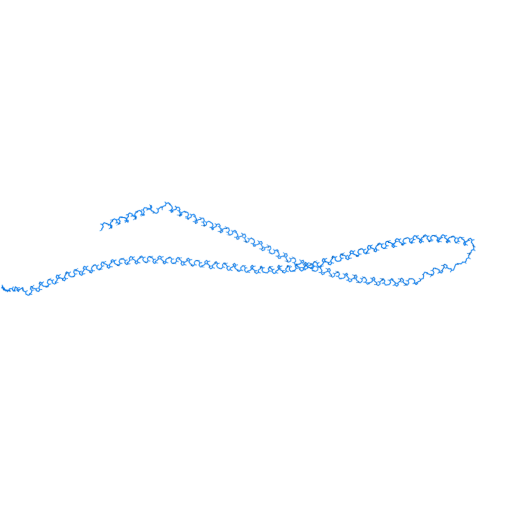.00 97.06 100 PHE A O 1
ATOM 813 N N . ARG A 1 101 ? -7.367 -5.762 6.255 1.00 98.31 101 ARG A N 1
ATOM 814 C CA . ARG A 1 101 ? -7.060 -6.993 5.523 1.00 98.31 101 ARG A CA 1
ATOM 815 C C . ARG A 1 101 ? -7.296 -6.817 4.025 1.00 98.31 101 ARG A C 1
ATOM 817 O O . ARG A 1 101 ? -6.404 -7.105 3.235 1.00 98.31 101 ARG A O 1
ATOM 824 N N . SER A 1 102 ? -8.433 -6.235 3.648 1.00 96.50 102 SER A N 1
ATOM 825 C CA . SER A 1 102 ? -8.764 -5.953 2.246 1.00 96.50 102 SER A CA 1
ATOM 826 C C . SER A 1 102 ? -7.753 -4.997 1.591 1.00 96.50 102 SER A C 1
ATOM 828 O O . SER A 1 102 ? -7.315 -5.215 0.461 1.00 96.50 102 SER A O 1
ATOM 830 N N . LYS A 1 103 ? -7.320 -3.949 2.311 1.00 97.81 103 LYS A N 1
ATOM 831 C CA . LYS A 1 103 ? -6.263 -3.026 1.848 1.00 97.81 103 LYS A CA 1
ATOM 832 C C . LYS A 1 103 ? -4.905 -3.716 1.710 1.00 97.81 103 LYS A C 1
ATOM 834 O O . LYS A 1 103 ? -4.162 -3.418 0.770 1.00 97.81 103 LYS A O 1
ATOM 839 N N . LEU A 1 104 ? -4.569 -4.614 2.634 1.00 98.06 104 LEU A N 1
ATOM 840 C CA . LEU A 1 104 ? -3.330 -5.383 2.594 1.00 98.06 104 LEU A CA 1
ATOM 841 C C . LEU A 1 104 ? -3.300 -6.315 1.378 1.00 98.06 104 LEU A C 1
ATOM 843 O O . LEU A 1 104 ? -2.298 -6.329 0.668 1.00 98.06 104 LEU A O 1
ATOM 847 N N . ASP A 1 105 ? -4.402 -7.008 1.090 1.00 96.50 105 ASP A N 1
ATOM 848 C CA . ASP A 1 105 ? -4.521 -7.885 -0.078 1.00 96.50 105 ASP A CA 1
ATOM 849 C C . ASP A 1 105 ? -4.358 -7.101 -1.392 1.00 96.50 105 ASP A C 1
ATOM 851 O O . ASP A 1 105 ? -3.576 -7.497 -2.257 1.00 96.50 105 ASP A O 1
ATOM 855 N N . ALA A 1 106 ? -4.998 -5.932 -1.518 1.00 96.62 106 ALA A N 1
ATOM 856 C CA . ALA A 1 106 ? -4.835 -5.064 -2.690 1.00 96.62 106 ALA A CA 1
ATOM 857 C C . ALA A 1 106 ? -3.392 -4.543 -2.850 1.00 96.62 106 ALA A C 1
ATOM 859 O O . ALA A 1 106 ? -2.849 -4.477 -3.959 1.00 96.62 106 ALA A O 1
ATOM 860 N N . THR A 1 107 ? -2.744 -4.189 -1.736 1.00 97.00 107 THR A N 1
ATOM 861 C CA . THR A 1 107 ? -1.345 -3.732 -1.734 1.00 97.00 107 THR A CA 1
ATOM 862 C C . THR A 1 107 ? -0.402 -4.867 -2.126 1.00 97.00 107 THR A C 1
ATOM 864 O O . THR A 1 107 ? 0.508 -4.653 -2.924 1.00 97.00 107 THR A O 1
ATOM 867 N N . LYS A 1 108 ? -0.647 -6.081 -1.621 1.00 97.69 108 LYS A N 1
ATOM 868 C CA . LYS A 1 108 ? 0.109 -7.285 -1.969 1.00 97.69 108 LYS A CA 1
ATOM 869 C C . LYS A 1 108 ? 0.011 -7.590 -3.464 1.00 97.69 108 LYS A C 1
ATOM 871 O O . LYS A 1 108 ? 1.048 -7.724 -4.101 1.00 97.69 108 LYS A O 1
ATOM 876 N N . GLN A 1 109 ? -1.195 -7.599 -4.033 1.00 96.94 109 GLN A N 1
ATOM 877 C CA . GLN A 1 109 ? -1.393 -7.809 -5.474 1.00 96.94 109 GLN A CA 1
ATOM 878 C C . GLN A 1 109 ? -0.661 -6.755 -6.318 1.00 96.94 109 GLN A C 1
ATOM 880 O O . GLN A 1 109 ? -0.061 -7.072 -7.342 1.00 96.94 109 GLN A O 1
ATOM 885 N N . THR A 1 110 ? -0.666 -5.494 -5.873 1.00 97.00 110 THR A N 1
ATOM 886 C CA . THR A 1 110 ? 0.060 -4.412 -6.558 1.00 97.00 110 THR A CA 1
ATOM 887 C C . THR A 1 110 ? 1.573 -4.619 -6.485 1.00 97.00 110 THR A C 1
ATOM 889 O O . THR A 1 110 ? 2.274 -4.422 -7.478 1.00 97.00 110 THR A O 1
ATOM 892 N N . ALA A 1 111 ? 2.084 -5.028 -5.322 1.00 94.94 111 ALA A N 1
ATOM 893 C CA . ALA A 1 111 ? 3.498 -5.322 -5.140 1.00 94.94 111 ALA A CA 1
ATOM 894 C C . ALA A 1 111 ? 3.937 -6.515 -6.004 1.00 94.94 111 ALA A C 1
ATOM 896 O O . ALA A 1 111 ? 4.953 -6.410 -6.685 1.00 94.94 111 ALA A O 1
ATOM 897 N N . GLU A 1 112 ? 3.151 -7.592 -6.057 1.00 97.00 112 GLU A N 1
ATOM 898 C CA . GLU A 1 112 ? 3.406 -8.753 -6.921 1.00 97.00 112 GLU A CA 1
ATOM 899 C C . GLU A 1 112 ? 3.441 -8.356 -8.406 1.00 97.00 112 GLU A C 1
ATOM 901 O O . GLU A 1 112 ? 4.441 -8.601 -9.077 1.00 97.00 112 GLU A O 1
ATOM 906 N N . ALA A 1 113 ? 2.443 -7.611 -8.894 1.00 95.44 113 ALA A N 1
ATOM 907 C CA . ALA A 1 113 ? 2.435 -7.116 -10.274 1.00 95.44 113 ALA A CA 1
ATOM 908 C C . ALA A 1 113 ? 3.650 -6.219 -10.593 1.00 95.44 113 ALA A C 1
ATOM 910 O O . ALA A 1 113 ? 4.204 -6.260 -11.696 1.00 95.44 113 ALA A O 1
ATOM 911 N N . SER A 1 114 ? 4.092 -5.405 -9.627 1.00 95.50 114 SER A N 1
ATOM 912 C CA . SER A 1 114 ? 5.298 -4.581 -9.778 1.00 95.50 114 SER A CA 1
ATOM 913 C C . SER A 1 114 ? 6.585 -5.411 -9.815 1.00 95.50 114 SER A C 1
ATOM 915 O O . SER A 1 114 ? 7.489 -5.085 -10.586 1.00 95.50 114 SER A O 1
ATOM 917 N N . ALA A 1 115 ? 6.657 -6.497 -9.040 1.00 95.62 115 ALA A N 1
ATOM 918 C CA . ALA A 1 115 ? 7.789 -7.415 -9.025 1.00 95.62 115 ALA A CA 1
ATOM 919 C C . ALA A 1 115 ? 7.904 -8.174 -10.356 1.00 95.62 115 ALA A C 1
ATOM 921 O O . ALA A 1 115 ? 8.985 -8.190 -10.947 1.00 95.62 115 ALA A O 1
ATOM 922 N N . ASP A 1 116 ? 6.789 -8.684 -10.884 1.00 95.44 116 ASP A N 1
ATOM 923 C CA . ASP A 1 116 ? 6.726 -9.323 -12.204 1.00 95.44 116 ASP A CA 1
ATOM 924 C C . ASP A 1 116 ? 7.151 -8.350 -13.316 1.00 95.44 116 ASP A C 1
ATOM 926 O O . ASP A 1 116 ? 7.946 -8.685 -14.202 1.00 95.44 116 ASP A O 1
ATOM 930 N N . SER A 1 117 ? 6.680 -7.099 -13.248 1.00 96.56 117 SER A N 1
ATOM 931 C CA . SER A 1 117 ? 7.084 -6.055 -14.192 1.00 96.56 117 SER A CA 1
ATOM 932 C C . SER A 1 117 ? 8.580 -5.745 -14.099 1.00 96.56 117 SER A C 1
ATOM 934 O O . SER A 1 117 ? 9.223 -5.579 -15.135 1.00 96.56 117 SER A O 1
ATOM 936 N N . ALA A 1 118 ? 9.143 -5.653 -12.892 1.00 95.44 118 ALA A N 1
ATOM 937 C CA . ALA A 1 118 ? 10.565 -5.392 -12.684 1.00 95.44 118 ALA A CA 1
ATOM 938 C C . ALA A 1 118 ? 11.440 -6.557 -13.174 1.00 95.44 118 ALA A C 1
ATOM 940 O O . ALA A 1 118 ? 12.484 -6.338 -13.787 1.00 95.44 118 ALA A O 1
ATOM 941 N N . GLN A 1 119 ? 10.999 -7.798 -12.969 1.00 97.00 119 GLN A N 1
ATOM 942 C CA . GLN A 1 119 ? 11.681 -8.975 -13.498 1.00 97.00 119 GLN A CA 1
ATOM 943 C C . GLN A 1 119 ? 11.670 -8.976 -15.033 1.00 97.00 119 GLN A C 1
ATOM 945 O O . GLN A 1 119 ? 12.697 -9.228 -15.666 1.00 97.00 119 GLN A O 1
ATOM 950 N N . SER A 1 120 ? 10.531 -8.641 -15.644 1.00 96.31 120 SER A N 1
ATOM 951 C CA . SER A 1 120 ? 10.407 -8.534 -17.100 1.00 96.31 120 SER A CA 1
ATOM 952 C C . SER A 1 120 ? 11.348 -7.471 -17.681 1.00 96.31 120 SER A C 1
ATOM 954 O O . SER A 1 120 ? 12.101 -7.749 -18.619 1.00 96.31 120 SER A O 1
ATOM 956 N N . THR A 1 121 ? 11.395 -6.273 -17.087 1.00 94.88 121 THR A N 1
ATOM 957 C CA . THR A 1 121 ? 12.315 -5.214 -17.535 1.00 94.88 121 THR A CA 1
ATOM 958 C C . THR A 1 121 ? 13.776 -5.590 -17.307 1.00 94.88 121 THR A C 1
ATOM 960 O O . THR A 1 121 ? 14.610 -5.327 -18.170 1.00 94.88 121 THR A O 1
ATOM 963 N N . GLN A 1 122 ? 14.107 -6.272 -16.207 1.00 97.56 122 GLN A N 1
ATOM 964 C CA . GLN A 1 122 ? 15.457 -6.779 -15.962 1.00 97.56 122 GLN A CA 1
ATOM 965 C C . GLN A 1 122 ? 15.908 -7.762 -17.054 1.00 97.56 122 GLN A C 1
ATOM 967 O O . GLN A 1 122 ? 17.041 -7.667 -17.536 1.00 97.56 122 GLN A O 1
ATOM 972 N N . ILE A 1 123 ? 15.030 -8.678 -17.478 1.00 96.19 123 ILE A N 1
ATOM 973 C CA . ILE A 1 123 ? 15.308 -9.613 -18.578 1.00 96.19 123 ILE A CA 1
ATOM 974 C C . ILE A 1 123 ? 15.549 -8.842 -19.883 1.00 96.19 123 ILE A C 1
ATOM 976 O O . ILE A 1 123 ? 16.533 -9.110 -20.577 1.00 96.19 123 ILE A O 1
ATOM 980 N N . GLN A 1 124 ? 14.715 -7.845 -20.193 1.00 97.25 124 GLN A N 1
ATOM 981 C CA . GLN A 1 124 ? 14.896 -7.001 -21.381 1.00 97.25 124 GLN A CA 1
ATOM 982 C C . GLN A 1 124 ? 16.225 -6.233 -21.348 1.00 97.25 124 GLN A C 1
ATOM 984 O O . GLN A 1 124 ? 16.966 -6.240 -22.331 1.00 97.25 124 GLN A O 1
ATOM 989 N N . CYS A 1 125 ? 16.583 -5.633 -20.211 1.00 95.69 125 CYS A N 1
ATOM 990 C CA . CYS A 1 125 ? 17.866 -4.955 -20.028 1.00 95.69 125 CYS A CA 1
ATOM 991 C C . CYS A 1 125 ? 19.051 -5.914 -20.212 1.00 95.69 125 CYS A C 1
ATOM 993 O O . CYS A 1 125 ? 20.042 -5.553 -20.847 1.00 95.69 125 CYS A O 1
ATOM 995 N N . SER A 1 126 ? 18.952 -7.147 -19.702 1.00 96.81 126 SER A N 1
ATOM 996 C CA . SER A 1 126 ? 19.975 -8.180 -19.906 1.00 96.81 126 SER A CA 1
ATOM 997 C C . SER A 1 126 ? 20.143 -8.531 -21.388 1.00 96.81 126 SER A C 1
ATOM 999 O O . SER A 1 126 ? 21.269 -8.652 -21.873 1.00 96.81 126 SER A O 1
ATOM 1001 N N . MET A 1 127 ? 19.037 -8.643 -22.126 1.00 97.31 127 MET A N 1
ATOM 1002 C CA . MET A 1 127 ? 19.055 -8.906 -23.565 1.00 97.31 127 MET A CA 1
ATOM 1003 C C . MET A 1 127 ? 19.698 -7.757 -24.350 1.00 97.31 127 MET A C 1
ATOM 1005 O O . MET A 1 127 ? 20.588 -7.999 -25.166 1.00 97.31 127 MET A O 1
ATOM 1009 N N . LEU A 1 128 ? 19.294 -6.513 -24.078 1.00 97.06 128 LEU A N 1
ATOM 1010 C CA . LEU A 1 128 ? 19.862 -5.328 -24.727 1.00 97.06 128 LEU A CA 1
ATOM 1011 C C . LEU A 1 128 ? 21.354 -5.177 -24.428 1.00 97.06 128 LEU A C 1
ATOM 1013 O O . LEU A 1 128 ? 22.126 -4.848 -25.325 1.00 97.06 128 LEU A O 1
ATOM 1017 N N . LYS A 1 129 ? 21.779 -5.476 -23.195 1.00 97.25 129 LYS A N 1
ATOM 1018 C CA . LYS A 1 129 ? 23.196 -5.480 -22.826 1.00 97.25 129 LYS A CA 1
ATOM 1019 C C . LYS A 1 129 ? 23.998 -6.457 -23.688 1.00 97.25 129 LYS A C 1
ATOM 1021 O O . LYS A 1 129 ? 25.005 -6.058 -24.257 1.00 97.25 129 LYS A O 1
ATOM 1026 N N . LYS A 1 130 ? 23.517 -7.695 -23.857 1.00 97.69 130 LYS A N 1
ATOM 1027 C CA . LYS A 1 130 ? 24.176 -8.684 -24.731 1.00 97.69 130 LYS A CA 1
ATOM 1028 C C . LYS A 1 130 ? 24.290 -8.188 -26.175 1.00 97.69 130 LYS A C 1
ATOM 1030 O O . LYS A 1 130 ? 25.355 -8.291 -26.770 1.00 97.69 130 LYS A O 1
ATOM 1035 N N . GLN A 1 131 ? 23.225 -7.595 -26.719 1.00 98.06 131 GLN A N 1
ATOM 1036 C CA . GLN A 1 131 ? 23.253 -7.026 -28.072 1.00 98.06 131 GLN A CA 1
ATOM 1037 C C . GLN A 1 131 ? 24.263 -5.879 -28.209 1.00 98.06 131 GLN A C 1
ATOM 1039 O O . GLN A 1 131 ? 24.932 -5.766 -29.237 1.00 98.06 131 GLN A O 1
ATOM 1044 N N . LEU A 1 132 ? 24.380 -5.028 -27.188 1.00 97.50 132 LEU A N 1
ATOM 1045 C CA . LEU A 1 132 ? 25.359 -3.945 -27.168 1.00 97.50 132 LEU A CA 1
ATOM 1046 C C . LEU A 1 132 ? 26.790 -4.491 -27.126 1.00 97.50 132 LEU A C 1
ATOM 1048 O O . LEU A 1 132 ? 27.645 -4.007 -27.869 1.00 97.50 132 LEU A O 1
ATOM 1052 N N . ASP A 1 133 ? 27.040 -5.518 -26.314 1.00 97.88 133 ASP A N 1
ATOM 1053 C CA . ASP A 1 133 ? 28.342 -6.184 -26.230 1.00 97.88 133 ASP A CA 1
ATOM 1054 C C . ASP A 1 133 ? 28.730 -6.802 -27.590 1.00 97.88 133 ASP A C 1
ATOM 1056 O O . ASP A 1 133 ? 29.855 -6.622 -28.062 1.00 97.88 133 ASP A O 1
ATOM 1060 N N . ASP A 1 134 ? 27.786 -7.450 -28.282 1.00 97.69 134 ASP A N 1
ATOM 1061 C CA . ASP A 1 134 ? 27.987 -7.996 -29.633 1.00 97.69 134 ASP A CA 1
ATOM 1062 C C . ASP A 1 134 ? 28.320 -6.907 -30.659 1.00 97.69 134 ASP A C 1
ATOM 1064 O O . ASP A 1 134 ? 29.271 -7.037 -31.434 1.00 97.69 134 ASP A O 1
ATOM 1068 N N . LYS A 1 135 ? 27.572 -5.797 -30.649 1.00 98.00 135 LYS A N 1
ATOM 1069 C CA . LYS A 1 135 ? 27.831 -4.661 -31.545 1.00 98.00 135 LYS A CA 1
ATOM 1070 C C . LYS A 1 135 ? 29.165 -3.989 -31.251 1.00 98.00 135 LYS A C 1
ATOM 1072 O O . LYS A 1 135 ? 29.861 -3.613 -32.188 1.00 98.00 135 LYS A O 1
ATOM 1077 N N . THR A 1 136 ? 29.547 -3.893 -29.982 1.00 98.00 136 THR A N 1
ATOM 1078 C CA . THR A 1 136 ? 30.843 -3.341 -29.567 1.00 98.00 136 THR A CA 1
ATOM 1079 C C . THR A 1 136 ? 31.999 -4.206 -30.070 1.00 98.00 136 THR A C 1
ATOM 1081 O O . THR A 1 136 ? 32.994 -3.670 -30.556 1.00 98.00 136 THR A O 1
ATOM 1084 N N . ARG A 1 137 ? 31.862 -5.540 -30.021 1.00 98.25 137 ARG A N 1
ATOM 1085 C CA . ARG A 1 137 ? 32.850 -6.461 -30.609 1.00 98.25 137 ARG A CA 1
ATOM 1086 C C . ARG A 1 137 ? 32.967 -6.279 -32.118 1.00 98.25 137 ARG A C 1
ATOM 1088 O O . ARG A 1 137 ? 34.067 -6.074 -32.614 1.00 98.25 137 ARG A O 1
ATOM 1095 N N . SER A 1 138 ? 31.836 -6.263 -32.823 1.00 98.06 138 SER A N 1
ATOM 1096 C CA . SER A 1 138 ? 31.815 -6.048 -34.273 1.00 98.06 138 SER A CA 1
ATOM 1097 C C . SER A 1 138 ? 32.452 -4.711 -34.666 1.00 98.06 138 SER A C 1
ATOM 1099 O O . SER A 1 138 ? 33.255 -4.668 -35.594 1.00 98.06 138 SER A O 1
ATOM 1101 N N . LEU A 1 139 ? 32.154 -3.627 -33.942 1.00 98.06 139 LEU A N 1
ATOM 1102 C CA . LEU A 1 139 ? 32.745 -2.312 -34.193 1.00 98.06 139 LEU A CA 1
ATOM 1103 C C . LEU A 1 139 ? 34.276 -2.349 -34.087 1.00 98.06 139 LEU A C 1
ATOM 1105 O O . LEU A 1 139 ? 34.949 -1.810 -34.958 1.00 98.06 139 LEU A O 1
ATOM 1109 N N . ARG A 1 140 ? 34.816 -3.030 -33.069 1.00 98.00 140 ARG A N 1
ATOM 1110 C CA . ARG A 1 140 ? 36.265 -3.195 -32.899 1.00 98.00 140 ARG A CA 1
ATOM 1111 C C . ARG A 1 140 ? 36.893 -3.948 -34.070 1.00 98.00 140 ARG A C 1
ATOM 1113 O O . ARG A 1 140 ? 37.896 -3.510 -34.609 1.00 98.00 140 ARG A O 1
ATOM 1120 N N . GLU A 1 141 ? 36.259 -5.023 -34.535 1.00 97.94 141 GLU A N 1
ATOM 1121 C CA . GLU A 1 141 ? 36.735 -5.741 -35.725 1.00 97.94 141 GLU A CA 1
ATOM 1122 C C . GLU A 1 141 ? 36.709 -4.859 -36.984 1.00 97.94 141 GLU A C 1
ATOM 1124 O O . GLU A 1 141 ? 37.570 -4.979 -37.855 1.00 97.94 141 GLU A O 1
ATOM 1129 N N . HIS A 1 142 ? 35.704 -3.985 -37.119 1.00 97.69 142 HIS A N 1
ATOM 1130 C CA . HIS A 1 142 ? 35.660 -3.000 -38.201 1.00 97.69 142 HIS A CA 1
ATOM 1131 C C . HIS A 1 142 ? 36.795 -1.974 -38.076 1.00 97.69 142 HIS A C 1
ATOM 1133 O O . HIS A 1 142 ? 37.417 -1.657 -39.087 1.00 97.69 142 HIS A O 1
ATOM 1139 N N . GLU A 1 143 ? 37.079 -1.483 -36.871 1.00 98.12 143 GLU A N 1
ATOM 1140 C CA . GLU A 1 143 ? 38.185 -0.564 -36.579 1.00 98.12 143 GLU A CA 1
ATOM 1141 C C . GLU A 1 143 ? 39.549 -1.186 -36.922 1.00 98.12 143 GLU A C 1
ATOM 1143 O O . GLU A 1 143 ? 40.352 -0.562 -37.621 1.00 98.12 143 GLU A O 1
ATOM 1148 N N . ASP A 1 144 ? 39.772 -2.449 -36.547 1.00 98.06 144 ASP A N 1
ATOM 1149 C CA . ASP A 1 144 ? 40.987 -3.198 -36.886 1.00 98.06 144 ASP A CA 1
ATOM 1150 C C . ASP A 1 144 ? 41.153 -3.328 -38.411 1.00 98.06 144 ASP A C 1
ATOM 1152 O O . ASP A 1 144 ? 42.232 -3.081 -38.958 1.00 98.06 144 ASP A O 1
ATOM 1156 N N . ARG A 1 145 ? 40.066 -3.646 -39.133 1.00 98.19 145 ARG A N 1
ATOM 1157 C CA . ARG A 1 145 ? 40.079 -3.714 -40.606 1.00 98.19 145 ARG A CA 1
ATOM 1158 C C . ARG A 1 145 ? 40.370 -2.364 -41.253 1.00 98.19 145 ARG A C 1
ATOM 1160 O O . ARG A 1 145 ? 41.115 -2.312 -42.228 1.00 98.19 145 ARG A O 1
ATOM 1167 N N . VAL A 1 146 ? 39.791 -1.279 -40.741 1.00 98.12 146 VAL A N 1
ATOM 1168 C CA . VAL A 1 146 ? 40.061 0.078 -41.244 1.00 98.12 146 VAL A CA 1
ATOM 1169 C C . VAL A 1 146 ? 41.524 0.446 -41.015 1.00 98.12 146 VAL A C 1
ATOM 1171 O O . VAL A 1 146 ? 42.163 0.963 -41.927 1.00 98.12 146 VAL A O 1
ATOM 1174 N N . THR A 1 147 ? 42.077 0.114 -39.848 1.00 97.62 147 THR A N 1
ATOM 1175 C CA . THR A 1 147 ? 43.497 0.325 -39.538 1.00 97.62 147 THR A CA 1
ATOM 1176 C C . THR A 1 147 ? 44.395 -0.448 -40.508 1.00 97.62 147 THR A C 1
ATOM 1178 O O . THR A 1 147 ? 45.335 0.114 -41.069 1.00 97.62 147 THR A O 1
ATOM 1181 N N . GLN A 1 148 ? 44.062 -1.711 -40.795 1.00 98.31 148 GLN A N 1
ATOM 1182 C CA . GLN A 1 148 ? 44.782 -2.522 -41.778 1.00 98.31 148 GLN A CA 1
ATOM 1183 C C . GLN A 1 148 ? 44.722 -1.923 -43.193 1.00 98.31 148 GLN A C 1
ATOM 1185 O O . GLN A 1 148 ? 45.747 -1.857 -43.872 1.00 98.31 148 GLN A O 1
ATOM 1190 N N . LEU A 1 149 ? 43.545 -1.476 -43.641 1.00 98.06 149 LEU A N 1
ATOM 1191 C CA . LEU A 1 149 ? 43.387 -0.802 -44.935 1.00 98.06 149 LEU A CA 1
ATOM 1192 C C . LEU A 1 149 ? 44.174 0.515 -44.991 1.00 98.06 149 LEU A C 1
ATOM 1194 O O . LEU A 1 149 ? 44.744 0.832 -46.032 1.00 98.06 149 LEU A O 1
ATOM 1198 N N . GLY A 1 150 ? 44.244 1.250 -43.879 1.00 97.81 150 GLY A N 1
ATOM 1199 C CA . GLY A 1 150 ? 45.079 2.444 -43.744 1.00 97.81 150 GLY A CA 1
ATOM 1200 C C . GLY A 1 150 ? 46.552 2.139 -44.014 1.00 97.81 150 GLY A C 1
ATOM 1201 O O . GLY A 1 150 ? 47.154 2.763 -44.882 1.00 97.81 150 GLY A O 1
ATOM 1202 N N . HIS A 1 151 ? 47.101 1.102 -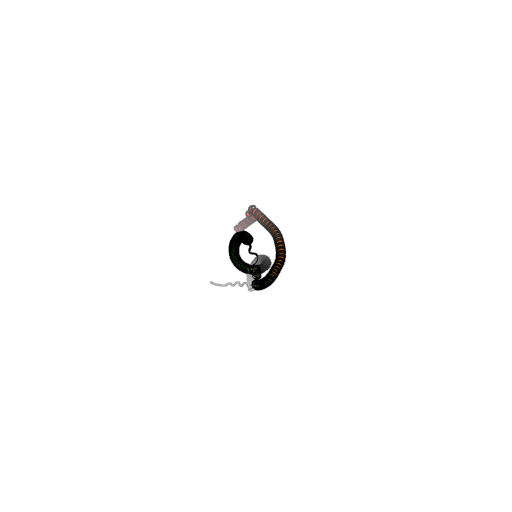43.374 1.00 97.56 151 HIS A N 1
ATOM 1203 C CA . HIS A 1 151 ? 48.477 0.666 -43.634 1.00 97.56 151 HIS A CA 1
ATOM 1204 C C . HIS A 1 151 ? 48.710 0.251 -45.095 1.00 97.56 151 HIS A C 1
ATOM 1206 O O . HIS A 1 151 ? 49.727 0.614 -45.683 1.00 97.56 151 HIS A O 1
ATOM 1212 N N . GLN A 1 152 ? 47.759 -0.460 -45.712 1.00 98.00 152 GLN A N 1
ATOM 1213 C CA . GLN A 1 152 ? 47.854 -0.816 -47.134 1.00 98.00 152 GLN A CA 1
ATOM 1214 C C . GLN A 1 152 ? 47.878 0.420 -48.040 1.00 98.00 152 GLN A C 1
ATOM 1216 O O . GLN A 1 152 ? 48.617 0.453 -49.026 1.00 98.00 152 GLN A O 1
ATOM 1221 N N . LEU A 1 153 ? 47.077 1.437 -47.717 1.00 97.69 153 LEU A N 1
ATOM 1222 C CA . LEU A 1 153 ? 47.051 2.689 -48.461 1.00 97.69 153 LEU A CA 1
ATOM 1223 C C . LEU A 1 153 ? 48.383 3.439 -48.332 1.00 97.69 153 LEU A C 1
ATOM 1225 O O . LEU A 1 153 ? 48.914 3.894 -49.345 1.00 97.69 153 LEU A O 1
ATOM 1229 N N . ASP A 1 154 ? 48.952 3.497 -47.127 1.00 97.62 154 ASP A N 1
ATOM 1230 C CA . ASP A 1 154 ? 50.252 4.126 -46.870 1.00 97.62 154 ASP A CA 1
ATOM 1231 C C . ASP A 1 154 ? 51.382 3.455 -47.668 1.00 97.62 154 ASP A C 1
ATOM 1233 O O . ASP A 1 154 ? 52.232 4.134 -48.258 1.00 97.62 154 ASP A O 1
ATOM 1237 N N . ASP A 1 155 ? 51.390 2.120 -47.726 1.00 97.50 155 ASP A N 1
ATOM 1238 C CA . ASP A 1 155 ? 52.372 1.352 -48.496 1.00 97.50 155 ASP A CA 1
ATOM 1239 C C . ASP A 1 155 ? 52.234 1.606 -50.003 1.00 97.50 155 ASP A C 1
ATOM 1241 O O . ASP A 1 155 ? 53.231 1.848 -50.697 1.00 97.50 155 ASP A O 1
ATOM 1245 N N . LEU A 1 156 ? 50.999 1.617 -50.519 1.00 97.25 156 LEU A N 1
ATOM 1246 C CA . LEU A 1 156 ? 50.724 1.943 -51.920 1.00 97.25 156 LEU A CA 1
ATOM 1247 C C . LEU A 1 156 ? 51.139 3.377 -52.261 1.00 97.25 156 LEU A C 1
ATOM 1249 O O . LEU A 1 156 ? 51.746 3.604 -53.311 1.00 97.25 156 LEU A O 1
ATOM 1253 N N . GLN A 1 157 ? 50.856 4.335 -51.380 1.00 97.12 157 GLN A N 1
ATOM 1254 C CA . GLN A 1 157 ? 51.226 5.734 -51.560 1.00 97.12 157 GLN A CA 1
ATOM 1255 C C . GLN A 1 157 ? 52.748 5.905 -51.590 1.00 97.12 157 GLN A C 1
ATOM 1257 O O . GLN A 1 157 ? 53.274 6.566 -52.486 1.00 97.12 157 GLN A O 1
ATOM 1262 N N . ARG A 1 158 ? 53.476 5.223 -50.699 1.00 97.06 158 ARG A N 1
ATOM 1263 C CA . ARG A 1 158 ? 54.946 5.196 -50.710 1.00 97.06 158 ARG A CA 1
ATOM 1264 C C . ARG A 1 158 ? 55.497 4.606 -52.010 1.00 97.06 158 ARG A C 1
ATOM 1266 O O . ARG A 1 158 ? 56.418 5.171 -52.601 1.00 97.06 158 ARG A O 1
ATOM 1273 N N . GLY A 1 159 ? 54.918 3.502 -52.485 1.00 96.88 159 GLY A N 1
ATOM 1274 C CA . GLY A 1 159 ? 55.293 2.879 -53.756 1.00 96.88 159 GLY A CA 1
ATOM 1275 C C . GLY A 1 159 ? 55.007 3.764 -54.976 1.00 96.88 159 GLY A C 1
ATOM 1276 O O . GLY A 1 159 ? 55.784 3.774 -55.933 1.00 96.88 159 GLY A O 1
ATOM 1277 N N . LEU A 1 160 ? 53.914 4.533 -54.954 1.00 95.88 160 LEU A N 1
ATOM 1278 C CA . LEU A 1 160 ? 53.611 5.535 -55.978 1.00 95.88 160 LEU A CA 1
ATOM 1279 C C . LEU A 1 160 ? 54.643 6.665 -55.984 1.00 95.88 160 LEU A C 1
ATOM 1281 O O . LEU A 1 160 ? 55.180 6.959 -57.048 1.00 95.88 160 LEU A O 1
ATOM 1285 N N . SER A 1 161 ? 54.993 7.228 -54.825 1.00 94.94 161 SER A N 1
ATOM 1286 C CA . SER A 1 161 ? 56.019 8.277 -54.736 1.00 94.94 161 SER A CA 1
ATOM 1287 C C . SER A 1 161 ? 57.390 7.804 -55.232 1.00 94.94 161 SER A C 1
ATOM 1289 O O . SER A 1 161 ? 58.072 8.537 -55.946 1.00 94.94 161 SER A O 1
ATOM 1291 N N . LEU A 1 162 ? 57.789 6.564 -54.919 1.00 95.81 162 LEU A N 1
ATOM 1292 C CA . LEU A 1 162 ? 59.031 5.978 -55.441 1.00 95.81 162 LEU A CA 1
ATOM 1293 C C . LEU A 1 162 ? 59.013 5.859 -56.970 1.00 95.81 162 LEU A C 1
ATOM 1295 O O . LEU A 1 162 ? 59.991 6.224 -57.627 1.00 95.81 162 LEU A O 1
ATOM 1299 N N . ARG A 1 163 ? 57.896 5.390 -57.545 1.00 95.00 163 ARG A N 1
ATOM 1300 C CA . ARG A 1 163 ? 57.729 5.334 -59.004 1.00 95.00 163 ARG A CA 1
ATOM 1301 C C . ARG A 1 163 ? 57.776 6.720 -59.632 1.00 95.00 163 ARG A C 1
ATOM 1303 O O . ARG A 1 163 ? 58.471 6.881 -60.627 1.00 95.00 163 ARG A O 1
ATOM 1310 N N . GLU A 1 164 ? 57.128 7.713 -59.034 1.00 95.00 164 GLU A N 1
ATOM 1311 C CA . GLU A 1 164 ? 57.156 9.096 -59.519 1.00 95.00 164 GLU A CA 1
ATOM 1312 C C . GLU A 1 164 ? 58.587 9.665 -59.537 1.00 95.00 164 GLU A C 1
ATOM 1314 O O . GLU A 1 164 ? 58.988 10.304 -60.510 1.00 95.00 164 GLU A O 1
ATOM 1319 N N . CYS A 1 165 ? 59.401 9.385 -58.512 1.00 92.94 165 CYS A N 1
ATOM 1320 C CA . CYS A 1 165 ? 60.822 9.747 -58.510 1.00 92.94 165 CYS A CA 1
ATOM 1321 C C . CYS A 1 165 ? 61.596 9.048 -59.638 1.00 92.94 165 CYS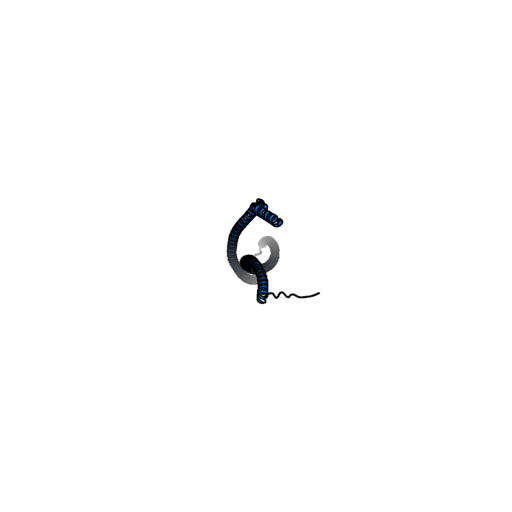 A C 1
ATOM 1323 O O . CYS A 1 165 ? 62.352 9.705 -60.355 1.00 92.94 165 CYS A O 1
ATOM 1325 N N . SER A 1 166 ? 61.385 7.740 -59.827 1.00 93.81 166 SER A N 1
ATOM 1326 C CA . SER A 1 166 ? 62.041 6.983 -60.904 1.00 93.81 166 SER A CA 1
ATOM 1327 C C . SER A 1 166 ? 61.627 7.468 -62.296 1.00 93.81 166 SER A C 1
ATOM 1329 O O . SER A 1 166 ? 62.465 7.576 -63.186 1.00 93.81 166 SER A O 1
ATOM 1331 N N . GLU A 1 167 ? 60.356 7.838 -62.475 1.00 92.94 167 GLU A N 1
ATOM 1332 C CA . GLU A 1 167 ? 59.833 8.390 -63.721 1.00 92.94 167 GLU A CA 1
ATOM 1333 C C . GLU A 1 167 ? 60.446 9.763 -64.004 1.00 92.94 167 GLU A C 1
ATOM 1335 O O . GLU A 1 167 ? 60.882 10.017 -65.123 1.00 92.94 167 GLU A O 1
ATOM 1340 N N . LYS A 1 168 ? 60.535 10.643 -62.997 1.00 92.75 168 LYS A N 1
ATOM 1341 C CA . LYS A 1 168 ? 61.205 11.947 -63.130 1.00 92.75 168 LYS A CA 1
ATOM 1342 C C . LYS A 1 168 ? 62.669 11.785 -63.530 1.00 92.75 168 LYS A C 1
ATOM 1344 O O . LYS A 1 168 ? 63.125 12.505 -64.415 1.00 92.75 168 LYS A O 1
ATOM 1349 N N . GLN A 1 169 ? 63.379 10.834 -62.920 1.00 93.50 169 GLN A N 1
ATOM 1350 C CA . GLN A 1 169 ? 64.761 10.524 -63.277 1.00 93.50 169 GLN A CA 1
ATOM 1351 C C . GLN A 1 169 ? 64.861 10.017 -64.720 1.00 93.50 169 GLN A C 1
ATOM 1353 O O . GLN A 1 169 ? 65.614 10.584 -65.503 1.00 93.50 169 GLN A O 1
ATOM 1358 N N . LEU A 1 170 ? 64.064 9.012 -65.099 1.00 91.38 170 LEU A N 1
ATOM 1359 C CA . LEU A 1 170 ? 64.031 8.487 -66.469 1.00 91.38 170 LEU A CA 1
ATOM 1360 C C . LEU A 1 170 ? 63.694 9.574 -67.490 1.00 91.38 170 LEU A C 1
ATOM 1362 O O . LEU A 1 170 ? 64.315 9.639 -68.542 1.00 91.38 170 LEU A O 1
ATOM 1366 N N . ARG A 1 171 ? 62.745 10.456 -67.176 1.00 94.00 171 ARG A N 1
ATOM 1367 C CA . ARG A 1 171 ? 62.378 11.581 -68.037 1.00 94.00 171 ARG A CA 1
ATOM 1368 C C . ARG A 1 171 ? 63.555 12.531 -68.250 1.00 94.00 171 ARG A C 1
ATOM 1370 O O . ARG A 1 171 ? 63.728 13.027 -69.357 1.00 94.00 171 ARG A O 1
ATOM 1377 N N . GLU A 1 172 ? 64.362 12.784 -67.223 1.00 92.81 172 GLU A N 1
ATOM 1378 C CA . GLU A 1 172 ? 65.556 13.621 -67.358 1.00 92.81 172 GLU A CA 1
ATOM 1379 C C . GLU A 1 172 ? 66.669 12.934 -68.158 1.00 92.81 172 GLU A C 1
ATOM 1381 O O . GLU A 1 172 ? 67.281 13.564 -69.019 1.00 92.81 172 GLU A O 1
ATOM 1386 N N . GLU A 1 173 ? 66.875 11.633 -67.947 1.00 89.94 173 GLU A N 1
ATOM 1387 C CA . GLU A 1 173 ? 67.788 10.815 -68.754 1.00 89.94 173 GLU A CA 1
ATOM 1388 C C . GLU A 1 173 ? 67.381 10.818 -70.234 1.00 89.94 173 GLU A C 1
ATOM 1390 O O . GLU A 1 173 ? 68.216 11.062 -71.103 1.00 89.94 173 GLU A O 1
ATOM 1395 N N . VAL A 1 174 ? 66.089 10.623 -70.525 1.00 89.94 174 VAL A N 1
ATOM 1396 C CA . VAL A 1 174 ? 65.538 10.684 -71.885 1.00 89.94 174 VAL A CA 1
ATOM 1397 C C . VAL A 1 174 ? 65.747 12.069 -72.483 1.00 89.94 174 VAL A C 1
ATOM 1399 O O . VAL A 1 174 ? 66.300 12.151 -73.569 1.00 89.94 174 VAL A O 1
ATOM 1402 N N . ARG A 1 175 ? 65.428 13.162 -71.774 1.00 89.06 175 ARG A N 1
ATOM 1403 C CA . ARG A 1 175 ? 65.706 14.526 -72.267 1.00 89.06 175 ARG A CA 1
ATOM 1404 C C . ARG A 1 175 ? 67.188 14.775 -72.530 1.00 89.06 175 ARG A C 1
ATOM 1406 O O . ARG A 1 175 ? 67.537 15.560 -73.411 1.00 89.06 175 ARG A O 1
ATOM 1413 N N . ARG A 1 176 ? 68.085 14.184 -71.736 1.00 91.88 176 ARG A N 1
ATOM 1414 C CA . ARG A 1 176 ? 69.529 14.279 -71.977 1.00 91.88 176 ARG A CA 1
ATOM 1415 C C . ARG A 1 176 ? 69.899 13.557 -73.272 1.00 91.88 176 ARG A C 1
ATOM 1417 O O . ARG A 1 176 ? 70.523 14.178 -74.124 1.00 91.88 176 ARG A O 1
ATOM 1424 N N . ILE A 1 177 ? 69.448 12.316 -73.447 1.00 87.69 177 ILE A N 1
ATOM 1425 C CA . ILE A 1 177 ? 69.668 11.537 -74.674 1.00 87.69 177 ILE A CA 1
ATOM 1426 C C . ILE A 1 177 ? 69.045 12.243 -75.883 1.00 87.69 177 ILE A C 1
ATOM 1428 O O . ILE A 1 177 ? 69.694 12.362 -76.911 1.00 87.69 177 ILE A O 1
ATOM 1432 N N . GLU A 1 178 ? 67.824 12.766 -75.774 1.00 83.81 178 GLU A N 1
ATOM 1433 C CA . GLU A 1 178 ? 67.162 13.540 -76.831 1.00 83.81 178 GLU A CA 1
ATOM 1434 C C . GLU A 1 178 ? 68.000 14.753 -77.242 1.00 83.81 178 GLU A C 1
ATOM 1436 O O . GLU A 1 178 ? 68.159 15.005 -78.435 1.00 83.81 178 GLU A O 1
ATOM 1441 N N . ARG A 1 179 ? 68.583 15.485 -76.281 1.00 85.38 179 ARG A N 1
ATOM 1442 C CA . ARG A 1 179 ? 69.516 16.583 -76.578 1.00 85.38 179 ARG A CA 1
ATOM 1443 C C . ARG A 1 179 ? 70.777 16.082 -77.276 1.00 85.38 179 ARG A C 1
ATOM 1445 O O . ARG A 1 179 ? 71.149 16.660 -78.291 1.00 85.38 179 ARG A O 1
ATOM 1452 N N . GLU A 1 180 ? 71.394 15.011 -76.778 1.00 85.25 180 GLU A N 1
ATOM 1453 C CA . GLU A 1 180 ? 72.582 14.391 -77.384 1.00 85.25 180 GLU A CA 1
ATOM 1454 C C . GLU A 1 180 ? 72.304 13.916 -78.823 1.00 85.25 180 GLU A C 1
ATOM 1456 O O . GLU A 1 180 ? 73.108 14.161 -79.721 1.00 85.25 180 GLU A O 1
ATOM 1461 N N . VAL A 1 181 ? 71.142 13.302 -79.072 1.00 80.94 181 VAL A N 1
ATOM 1462 C CA . VAL A 1 181 ? 70.682 12.850 -80.394 1.00 80.94 181 VAL A CA 1
ATOM 1463 C C . VAL A 1 181 ? 70.379 14.035 -81.300 1.00 80.94 181 VAL A C 1
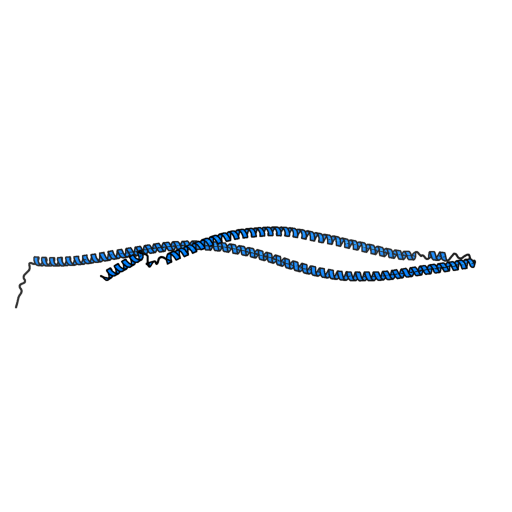ATOM 1465 O O . VAL A 1 181 ? 70.833 14.046 -82.436 1.00 80.94 181 VAL A O 1
ATOM 1468 N N . THR A 1 182 ? 69.658 15.049 -80.821 1.00 78.88 182 THR A N 1
ATOM 1469 C CA . THR A 1 182 ? 69.357 16.256 -81.609 1.00 78.88 182 THR A CA 1
ATOM 1470 C C . THR A 1 182 ? 70.644 16.985 -81.990 1.00 78.88 182 THR A C 1
ATOM 1472 O O . THR A 1 182 ? 70.798 17.407 -83.132 1.00 78.88 182 THR A O 1
ATOM 1475 N N . GLU A 1 183 ? 71.608 17.082 -81.072 1.00 77.19 183 GLU A N 1
ATOM 1476 C CA . GLU A 1 183 ? 72.933 17.638 -81.346 1.00 77.19 183 GLU A CA 1
ATOM 1477 C C . GLU A 1 183 ? 73.722 16.764 -82.335 1.00 77.19 183 GLU A C 1
ATOM 1479 O O . GLU A 1 183 ? 74.362 17.293 -83.244 1.00 77.19 183 GLU A O 1
ATOM 1484 N N . ALA A 1 184 ? 73.649 15.434 -82.218 1.00 75.44 184 ALA A N 1
ATOM 1485 C CA . ALA A 1 184 ? 74.261 14.506 -83.165 1.00 75.44 184 ALA A CA 1
ATOM 1486 C C . ALA A 1 184 ? 73.624 14.589 -84.564 1.00 75.44 184 ALA A C 1
ATOM 1488 O O . ALA A 1 184 ? 74.351 14.593 -85.551 1.00 75.44 184 ALA A O 1
ATOM 1489 N N . ILE A 1 185 ? 72.298 14.724 -84.668 1.00 70.12 185 ILE A N 1
ATOM 1490 C CA . ILE A 1 185 ? 71.557 14.918 -85.926 1.00 70.12 185 ILE A CA 1
ATOM 1491 C C . ILE A 1 185 ? 71.895 16.281 -86.541 1.00 70.12 185 ILE A C 1
ATOM 1493 O O . ILE A 1 185 ? 72.156 16.361 -87.741 1.00 70.12 185 ILE A O 1
ATOM 1497 N N . ALA A 1 186 ? 71.962 17.342 -85.730 1.00 68.94 186 ALA A N 1
ATOM 1498 C CA . ALA A 1 186 ? 72.391 18.668 -86.171 1.00 68.94 186 ALA A CA 1
ATOM 1499 C C . ALA A 1 186 ? 73.846 18.660 -86.676 1.00 68.94 186 ALA A C 1
ATOM 1501 O O . ALA A 1 186 ? 74.147 19.304 -87.679 1.00 68.94 186 ALA A O 1
ATOM 1502 N N . LYS A 1 187 ? 74.737 17.882 -86.040 1.00 66.12 187 LYS A N 1
ATOM 1503 C CA . LYS A 1 187 ? 76.107 17.622 -86.521 1.00 66.12 187 LYS A CA 1
ATOM 1504 C C . LYS A 1 187 ? 76.151 16.713 -87.760 1.00 66.12 187 LYS A C 1
ATOM 1506 O O . LYS A 1 187 ? 77.074 16.848 -88.557 1.00 66.12 187 LYS A O 1
ATOM 1511 N N . ALA A 1 188 ? 75.182 15.812 -87.934 1.00 53.94 188 ALA A N 1
ATOM 1512 C CA . ALA A 1 188 ? 75.087 14.877 -89.061 1.00 53.94 188 ALA A CA 1
ATOM 1513 C C . ALA A 1 188 ? 74.376 15.452 -90.304 1.00 53.94 188 ALA A C 1
ATOM 1515 O O . ALA A 1 188 ? 74.442 14.840 -91.367 1.00 53.94 188 ALA A O 1
ATOM 1516 N N . GLY A 1 189 ? 73.722 16.616 -90.205 1.00 49.38 189 GLY A N 1
ATOM 1517 C CA . GLY A 1 189 ? 73.152 17.334 -91.351 1.00 49.38 189 GLY A CA 1
ATOM 1518 C C . GLY A 1 189 ? 71.954 16.648 -92.023 1.00 49.38 189 GLY A C 1
ATOM 1519 O O . GLY A 1 189 ? 71.856 16.677 -93.247 1.00 49.38 189 GLY A O 1
ATOM 1520 N N . ILE A 1 190 ? 71.044 16.033 -91.255 1.00 48.53 190 ILE A N 1
ATOM 1521 C CA . ILE A 1 190 ? 69.857 15.330 -91.784 1.00 48.53 190 ILE A CA 1
ATOM 1522 C C . ILE A 1 190 ? 68.591 16.140 -91.470 1.00 48.53 190 ILE A C 1
ATOM 1524 O O . ILE A 1 190 ? 67.965 15.978 -90.426 1.00 48.53 190 ILE A O 1
ATOM 1528 N N . GLY A 1 191 ? 68.226 17.047 -92.377 1.00 49.88 191 GLY A N 1
ATOM 1529 C CA . GLY A 1 191 ? 66.935 17.730 -92.366 1.00 49.88 191 GLY A CA 1
ATOM 1530 C C . GLY A 1 191 ? 65.893 16.912 -93.126 1.00 49.88 191 GLY A C 1
ATOM 1531 O O . GLY A 1 191 ? 65.977 16.809 -94.346 1.00 49.88 191 GLY A O 1
ATOM 1532 N N . GLY A 1 192 ? 64.909 16.363 -92.412 1.00 54.62 192 GLY A N 1
ATOM 1533 C CA . GLY A 1 192 ? 63.675 15.853 -93.013 1.00 54.62 192 GLY A CA 1
ATOM 1534 C C . GLY A 1 192 ? 63.274 14.454 -92.561 1.00 54.62 192 GLY A C 1
ATOM 1535 O O . GLY A 1 192 ? 63.542 13.495 -93.275 1.00 54.62 192 GLY A O 1
ATOM 1536 N N . MET A 1 193 ? 62.570 14.346 -91.427 1.00 45.94 193 MET A N 1
ATOM 1537 C CA . MET A 1 193 ? 61.644 13.230 -91.169 1.00 45.94 193 MET A CA 1
ATOM 1538 C C . MET A 1 193 ? 60.632 13.567 -90.052 1.00 45.94 193 MET A C 1
ATOM 1540 O O . MET A 1 193 ? 60.599 12.930 -89.004 1.00 45.94 193 MET A O 1
ATOM 1544 N N . ASP A 1 194 ? 59.783 14.571 -90.285 1.00 51.06 194 ASP A N 1
ATOM 1545 C CA . ASP A 1 194 ? 58.658 14.955 -89.410 1.00 51.06 194 ASP A CA 1
ATOM 1546 C C . ASP A 1 194 ? 57.375 14.153 -89.714 1.00 51.06 194 ASP A C 1
ATOM 1548 O O . ASP A 1 194 ? 56.360 14.726 -90.100 1.00 51.06 194 ASP A O 1
ATOM 1552 N N . CYS A 1 195 ? 57.381 12.823 -89.560 1.00 57.44 195 CYS A N 1
ATOM 1553 C CA . CYS A 1 195 ? 56.163 12.028 -89.829 1.00 57.44 195 CYS A CA 1
ATOM 1554 C C . CYS A 1 195 ? 55.773 10.984 -88.770 1.00 57.44 195 CYS A C 1
ATOM 1556 O O . CYS A 1 195 ? 54.661 10.464 -88.842 1.00 57.44 195 CYS A O 1
ATOM 1558 N N . GLU A 1 196 ? 56.608 10.675 -87.771 1.00 54.22 196 GLU A N 1
ATOM 1559 C CA . GLU A 1 196 ? 56.268 9.620 -86.790 1.00 54.22 196 GLU A CA 1
ATOM 1560 C C . GLU A 1 196 ? 55.936 10.138 -85.381 1.00 54.22 196 GLU A C 1
ATOM 1562 O O . GLU A 1 196 ? 55.093 9.552 -84.702 1.00 54.22 196 GLU A O 1
ATOM 1567 N N . LEU A 1 197 ? 56.463 11.299 -84.968 1.00 52.88 197 LEU A N 1
ATOM 1568 C CA . LEU A 1 197 ? 56.098 11.933 -83.688 1.00 52.88 197 LEU A CA 1
ATOM 1569 C C . LEU A 1 197 ? 54.666 12.493 -83.680 1.00 52.88 197 LEU A C 1
ATOM 1571 O O . LEU A 1 197 ? 54.016 12.519 -82.637 1.00 52.88 197 LEU A O 1
ATOM 1575 N N . GLN A 1 198 ? 54.141 12.876 -84.847 1.00 50.72 198 GLN A N 1
ATOM 1576 C CA . GLN A 1 198 ? 52.761 13.347 -84.992 1.00 50.72 198 GLN A CA 1
ATOM 1577 C C . GLN A 1 198 ? 51.736 12.201 -84.876 1.00 50.72 198 GLN A C 1
ATOM 1579 O O . GLN A 1 198 ? 50.610 12.435 -84.447 1.00 50.72 198 GLN A O 1
ATOM 1584 N N . LYS A 1 199 ? 52.150 10.956 -85.160 1.00 52.12 199 LYS A N 1
ATOM 1585 C CA . LYS A 1 199 ? 51.330 9.739 -85.022 1.00 52.12 199 LYS A CA 1
ATOM 1586 C C . LYS A 1 199 ? 51.196 9.265 -83.573 1.00 52.12 199 LYS A C 1
ATOM 1588 O O . LYS A 1 199 ? 50.142 8.779 -83.183 1.00 52.12 199 LYS A O 1
ATOM 1593 N N . LEU A 1 200 ? 52.222 9.476 -82.746 1.00 54.19 200 LEU A N 1
ATOM 1594 C CA . LEU A 1 200 ? 52.200 9.086 -81.329 1.00 54.19 200 LEU A CA 1
ATOM 1595 C C . LEU A 1 200 ? 51.300 9.988 -80.462 1.00 54.19 200 LEU A C 1
ATOM 1597 O O . LEU A 1 200 ? 50.845 9.574 -79.396 1.00 54.19 200 LEU A O 1
ATOM 1601 N N . LEU A 1 201 ? 51.024 11.214 -80.920 1.00 51.06 201 LEU A N 1
ATOM 1602 C CA . LEU A 1 201 ? 50.077 12.133 -80.279 1.00 51.06 201 LEU A CA 1
ATOM 1603 C C . LEU A 1 201 ? 48.612 11.760 -80.585 1.00 51.06 201 LEU A C 1
ATOM 1605 O O . LEU A 1 201 ? 47.717 12.060 -79.797 1.00 51.06 201 LEU A O 1
ATOM 1609 N N . GLU A 1 202 ? 48.376 11.058 -81.695 1.00 49.44 202 GLU A N 1
ATOM 1610 C CA . GLU A 1 202 ? 47.062 10.555 -82.119 1.00 49.44 202 GLU A CA 1
ATOM 1611 C C . GLU A 1 202 ? 46.684 9.234 -81.410 1.00 49.44 202 GLU A C 1
ATOM 1613 O O . GLU A 1 202 ? 45.506 8.898 -81.272 1.00 49.44 202 GLU A O 1
ATOM 1618 N N . ASP A 1 203 ? 47.675 8.543 -80.832 1.00 49.62 203 ASP A N 1
ATOM 1619 C CA . ASP A 1 203 ? 47.515 7.323 -80.028 1.00 49.62 203 ASP A CA 1
ATOM 1620 C C . ASP A 1 203 ? 47.015 7.574 -78.583 1.00 49.62 203 ASP A C 1
ATOM 1622 O O . ASP A 1 203 ? 46.784 6.625 -77.818 1.00 49.62 203 ASP A O 1
ATOM 1626 N N . VAL A 1 204 ? 46.726 8.830 -78.201 1.00 52.66 204 VAL A N 1
ATOM 1627 C CA . VAL A 1 204 ? 45.959 9.201 -76.982 1.00 52.66 204 VAL A CA 1
ATOM 1628 C C . VAL A 1 204 ? 44.451 8.951 -77.207 1.00 52.66 204 VAL A C 1
ATOM 1630 O O . VAL A 1 204 ? 43.583 9.801 -77.028 1.00 52.66 204 VAL A O 1
ATOM 1633 N N . SER A 1 205 ? 44.160 7.728 -77.646 1.00 51.28 205 SER A N 1
ATOM 1634 C CA . SER A 1 205 ? 42.935 7.272 -78.298 1.00 51.28 205 SER A CA 1
ATOM 1635 C C . SER A 1 205 ? 41.635 7.430 -77.468 1.00 51.28 205 SER A C 1
ATOM 1637 O O . SER A 1 205 ? 41.598 7.036 -76.293 1.00 51.28 205 SER A O 1
ATOM 1639 N N . PRO A 1 206 ? 40.514 7.877 -78.087 1.00 54.75 206 PRO A N 1
ATOM 1640 C CA . PRO A 1 206 ? 39.191 8.034 -77.456 1.00 54.75 206 PRO A CA 1
ATOM 1641 C C . PRO A 1 206 ? 38.587 6.742 -76.865 1.00 54.75 206 PRO A C 1
ATOM 1643 O O . PRO A 1 206 ? 37.730 6.802 -75.983 1.00 54.75 206 PRO A O 1
ATOM 1646 N N . MET A 1 207 ? 39.093 5.564 -77.249 1.00 52.94 207 MET A N 1
ATOM 1647 C CA . MET A 1 207 ? 38.668 4.257 -76.717 1.00 52.94 207 MET A CA 1
ATOM 1648 C C . MET A 1 207 ? 38.970 4.055 -75.219 1.00 52.94 207 MET A C 1
ATOM 1650 O O . MET A 1 207 ? 38.308 3.249 -74.558 1.00 52.94 207 MET A O 1
ATOM 1654 N N . LYS A 1 208 ? 39.954 4.769 -74.646 1.00 60.56 208 LYS A N 1
ATOM 1655 C CA . LYS A 1 208 ? 40.223 4.723 -73.193 1.00 60.56 208 LYS A CA 1
ATOM 1656 C C . LYS A 1 208 ? 39.261 5.610 -72.390 1.00 60.56 208 LYS A C 1
ATOM 1658 O O . LYS A 1 208 ? 38.910 5.239 -71.272 1.00 60.56 208 LYS A O 1
ATOM 1663 N N . PHE A 1 209 ? 38.786 6.718 -72.965 1.00 61.16 209 PHE A N 1
ATOM 1664 C CA . PHE A 1 209 ? 37.802 7.611 -72.335 1.00 61.16 209 PHE A CA 1
ATOM 1665 C C . PHE A 1 209 ? 36.418 6.968 -72.233 1.00 61.16 209 PHE A C 1
ATOM 1667 O O . PHE A 1 209 ? 35.758 7.083 -71.206 1.00 61.16 209 PHE A O 1
ATOM 1674 N N . GLU A 1 210 ? 36.004 6.213 -73.249 1.00 66.12 210 GLU A N 1
ATOM 1675 C CA . GLU A 1 210 ? 34.692 5.560 -73.257 1.00 66.12 210 GLU A CA 1
ATOM 1676 C C . GLU A 1 210 ? 34.569 4.472 -72.171 1.00 66.12 210 GLU A C 1
ATOM 1678 O O . GLU A 1 210 ? 33.549 4.365 -71.492 1.00 66.12 210 GLU A O 1
ATOM 1683 N N . LYS A 1 211 ? 35.644 3.706 -71.930 1.00 72.94 211 LYS A N 1
ATOM 1684 C CA . LYS A 1 211 ? 35.707 2.733 -70.822 1.00 72.94 211 LYS A CA 1
ATOM 1685 C C . LYS A 1 211 ? 35.688 3.409 -69.450 1.00 72.94 211 LYS A C 1
ATOM 1687 O O . LYS A 1 211 ? 35.112 2.861 -68.515 1.00 72.94 211 LYS A O 1
ATOM 1692 N N . MET A 1 212 ? 36.306 4.582 -69.335 1.00 72.19 212 MET A N 1
ATOM 1693 C CA . MET A 1 212 ? 36.316 5.371 -68.105 1.00 72.19 212 MET A CA 1
ATOM 1694 C C . MET A 1 212 ? 34.927 5.948 -67.809 1.00 72.19 212 MET A C 1
ATOM 1696 O O . MET A 1 212 ? 34.453 5.810 -66.687 1.00 72.19 212 MET A O 1
ATOM 1700 N N . ASN A 1 213 ? 34.233 6.476 -68.822 1.00 77.69 213 ASN A N 1
ATOM 1701 C CA . ASN A 1 213 ? 32.865 6.982 -68.683 1.00 77.69 213 ASN A CA 1
ATOM 1702 C C . ASN A 1 213 ? 31.878 5.892 -68.250 1.00 77.69 213 ASN A C 1
ATOM 1704 O O . ASN A 1 213 ? 31.112 6.120 -67.322 1.00 77.69 213 ASN A O 1
ATOM 1708 N N . ARG A 1 214 ? 31.950 4.682 -68.822 1.00 80.50 214 ARG A N 1
ATOM 1709 C CA . ARG A 1 214 ? 31.098 3.558 -68.379 1.00 80.50 214 ARG A CA 1
ATOM 1710 C C . ARG A 1 214 ? 31.323 3.195 -66.909 1.00 80.50 214 ARG A C 1
ATOM 1712 O O . ARG A 1 214 ? 30.393 2.809 -66.212 1.00 80.50 214 ARG A O 1
ATOM 1719 N N . LEU A 1 215 ? 32.561 3.301 -66.428 1.00 80.50 215 LEU A N 1
ATOM 1720 C CA . LEU A 1 215 ? 32.890 3.016 -65.031 1.00 80.50 215 LEU A CA 1
ATOM 1721 C C . LEU A 1 215 ? 32.384 4.126 -64.096 1.00 80.50 215 LEU A C 1
ATOM 1723 O O . LEU A 1 215 ? 31.931 3.832 -62.992 1.00 80.50 215 LEU A O 1
ATOM 1727 N N . VAL A 1 216 ? 32.415 5.380 -64.555 1.00 84.44 216 VAL A N 1
ATOM 1728 C CA . VAL A 1 216 ? 31.823 6.528 -63.852 1.00 84.44 216 VAL A CA 1
ATOM 1729 C C . VAL A 1 216 ? 30.300 6.391 -63.761 1.00 84.44 216 VAL A C 1
ATOM 1731 O O . VAL A 1 216 ? 29.767 6.538 -62.669 1.00 84.44 216 VAL A O 1
ATOM 1734 N N . GLU A 1 217 ? 29.613 5.995 -64.835 1.00 84.75 217 GLU A N 1
ATOM 1735 C CA . GLU A 1 217 ? 28.154 5.777 -64.833 1.00 84.75 217 GLU A CA 1
ATOM 1736 C C . GLU A 1 217 ? 27.720 4.720 -63.804 1.00 84.75 217 GLU A C 1
ATOM 1738 O O . GLU A 1 217 ? 26.804 4.952 -63.015 1.00 84.75 217 GLU A O 1
ATOM 1743 N N . VAL A 1 218 ? 28.426 3.584 -63.735 1.00 88.12 218 VAL A N 1
ATOM 1744 C CA . VAL A 1 218 ? 28.156 2.540 -62.727 1.00 88.12 218 VAL A CA 1
ATOM 1745 C C . VAL A 1 218 ? 28.369 3.071 -61.305 1.00 88.12 218 VAL A C 1
ATOM 1747 O O . VAL A 1 218 ? 27.601 2.754 -60.394 1.00 88.12 218 VAL A O 1
ATOM 1750 N N . LYS A 1 219 ? 29.397 3.902 -61.095 1.00 90.50 219 LYS A N 1
ATOM 1751 C CA . LYS A 1 219 ? 29.663 4.521 -59.789 1.00 90.50 219 LYS A CA 1
ATOM 1752 C C . LYS A 1 219 ? 28.602 5.552 -59.416 1.00 90.50 219 LYS A C 1
ATOM 1754 O O . LYS A 1 219 ? 28.198 5.594 -58.255 1.00 90.50 219 LYS A O 1
ATOM 1759 N N . ASP A 1 220 ? 28.110 6.327 -60.374 1.00 91.00 220 ASP A N 1
ATOM 1760 C CA . ASP A 1 220 ? 27.018 7.273 -60.154 1.00 91.00 220 ASP A CA 1
ATOM 1761 C C . ASP A 1 220 ? 25.718 6.547 -59.771 1.00 91.00 220 ASP A C 1
ATOM 1763 O O . ASP A 1 220 ? 25.040 6.958 -58.824 1.00 91.00 220 ASP A O 1
ATOM 1767 N N . GLU A 1 221 ? 25.410 5.405 -60.394 1.00 91.44 221 GLU A N 1
ATOM 1768 C CA . GLU A 1 221 ? 24.281 4.558 -59.988 1.00 91.44 221 GLU A CA 1
ATOM 1769 C C . GLU A 1 221 ? 24.434 4.017 -58.556 1.00 91.44 221 GLU A C 1
ATOM 1771 O O . GLU A 1 221 ? 23.491 4.083 -57.763 1.00 91.44 221 GLU A O 1
ATOM 1776 N N . GLU A 1 222 ? 25.614 3.525 -58.174 1.00 92.69 222 GLU A N 1
ATOM 1777 C CA . GLU A 1 222 ? 25.890 3.096 -56.793 1.00 92.69 222 GLU A CA 1
ATOM 1778 C C . GLU A 1 222 ? 25.706 4.250 -55.790 1.00 92.69 222 GLU A C 1
ATOM 1780 O O . GLU A 1 222 ? 25.084 4.071 -54.738 1.00 92.69 222 GLU A O 1
ATOM 1785 N N . ILE A 1 223 ? 26.170 5.456 -56.133 1.00 91.75 223 ILE A N 1
ATOM 1786 C CA . ILE A 1 223 ? 25.998 6.661 -55.310 1.00 91.75 223 ILE A CA 1
ATOM 1787 C C . ILE A 1 223 ? 24.514 7.007 -55.143 1.00 91.75 223 ILE A C 1
ATOM 1789 O O . ILE A 1 223 ? 24.099 7.402 -54.049 1.00 91.75 223 ILE A O 1
ATOM 1793 N N . THR A 1 224 ? 23.694 6.862 -56.189 1.00 94.06 224 THR A N 1
ATOM 1794 C CA . THR A 1 224 ? 22.245 7.108 -56.076 1.00 94.06 224 THR A CA 1
ATOM 1795 C C . THR A 1 224 ? 21.566 6.112 -55.137 1.00 94.06 224 THR A C 1
ATOM 1797 O O . THR A 1 224 ? 20.827 6.537 -54.249 1.00 94.06 224 THR A O 1
ATOM 1800 N N . LYS A 1 225 ? 21.899 4.817 -55.227 1.00 94.12 225 LYS A N 1
ATOM 1801 C CA . LYS A 1 225 ? 21.361 3.780 -54.328 1.00 94.12 225 LYS A CA 1
ATOM 1802 C C . LYS A 1 225 ? 21.735 4.039 -52.869 1.00 94.12 225 LYS A C 1
ATOM 1804 O O . LYS A 1 225 ? 20.867 3.998 -52.000 1.00 94.12 225 LYS A O 1
ATOM 1809 N N . LEU A 1 226 ? 22.998 4.382 -52.605 1.00 94.56 226 LEU A N 1
ATOM 1810 C CA . LEU A 1 226 ? 23.455 4.728 -51.256 1.00 94.56 226 LEU A CA 1
ATOM 1811 C C . LEU A 1 226 ? 22.744 5.974 -50.711 1.00 94.56 226 LEU A C 1
ATOM 1813 O O . LEU A 1 226 ? 22.375 6.013 -49.538 1.00 94.56 226 LEU A O 1
ATOM 1817 N N . LYS A 1 227 ? 22.501 6.991 -51.547 1.00 95.00 227 LYS A N 1
ATOM 1818 C CA . LYS A 1 227 ? 21.728 8.179 -51.143 1.00 95.00 227 LYS A CA 1
ATOM 1819 C C . LYS A 1 227 ? 20.291 7.831 -50.755 1.00 95.00 227 LYS A C 1
ATOM 1821 O O . LYS A 1 227 ? 19.786 8.382 -49.773 1.00 95.00 227 LYS A O 1
ATOM 1826 N N . ASP A 1 228 ? 19.641 6.937 -51.493 1.00 95.38 228 ASP A N 1
ATOM 1827 C CA . ASP A 1 228 ? 18.274 6.510 -51.190 1.00 95.38 228 ASP A CA 1
ATOM 1828 C C . ASP A 1 228 ? 18.206 5.652 -49.920 1.00 95.38 228 ASP A C 1
ATOM 1830 O O . ASP A 1 228 ? 17.326 5.865 -49.081 1.00 95.38 228 ASP A O 1
ATOM 1834 N N . GLU A 1 229 ? 19.179 4.768 -49.698 1.00 95.44 229 GLU A N 1
ATOM 1835 C CA . GLU A 1 229 ? 19.293 3.998 -48.456 1.00 95.44 229 GLU A CA 1
ATOM 1836 C C . GLU A 1 229 ? 19.532 4.908 -47.240 1.00 95.44 229 GLU A C 1
ATOM 1838 O O . GLU A 1 229 ? 18.861 4.772 -46.213 1.00 95.44 229 GLU A O 1
ATOM 1843 N N . ILE A 1 230 ? 20.404 5.916 -47.370 1.00 95.38 230 ILE A N 1
ATOM 1844 C CA . ILE A 1 230 ? 20.617 6.934 -46.331 1.00 95.38 230 ILE A CA 1
ATOM 1845 C C . ILE A 1 230 ? 19.318 7.693 -46.034 1.00 95.38 230 ILE A C 1
ATOM 1847 O O . ILE A 1 230 ? 19.005 7.927 -44.863 1.00 95.38 230 ILE A O 1
ATOM 1851 N N . ARG A 1 231 ? 18.526 8.059 -47.052 1.00 96.81 231 ARG A N 1
ATOM 1852 C CA . ARG A 1 231 ? 17.218 8.708 -46.843 1.00 96.81 231 ARG A CA 1
ATOM 1853 C C . ARG A 1 231 ? 16.243 7.802 -46.101 1.00 96.81 231 ARG A C 1
ATOM 1855 O O . ARG A 1 231 ? 15.591 8.271 -45.167 1.00 96.81 231 ARG A O 1
ATOM 1862 N N . LEU A 1 232 ? 16.152 6.529 -46.483 1.00 96.00 232 LEU A N 1
ATOM 1863 C CA . LEU A 1 232 ? 15.287 5.552 -45.818 1.00 96.00 232 LEU A CA 1
ATOM 1864 C C . LEU A 1 232 ? 15.690 5.360 -44.353 1.00 96.00 232 LEU A C 1
ATOM 1866 O O . LEU A 1 232 ? 14.844 5.479 -43.463 1.00 96.00 232 LEU A O 1
ATOM 1870 N N . MET A 1 233 ? 16.982 5.156 -44.083 1.00 94.94 233 MET A N 1
ATOM 1871 C CA . MET A 1 233 ? 17.498 5.048 -42.718 1.00 94.94 233 MET A CA 1
ATOM 1872 C C . MET A 1 233 ? 17.248 6.324 -41.915 1.00 94.94 233 MET A C 1
ATOM 1874 O O . MET A 1 233 ? 16.798 6.247 -40.775 1.00 94.94 233 MET A O 1
ATOM 1878 N N . SER A 1 234 ? 17.490 7.502 -42.494 1.00 95.31 234 SER A N 1
ATOM 1879 C CA . SER A 1 234 ? 17.224 8.790 -41.843 1.00 95.31 234 SER A CA 1
ATOM 1880 C C . SER A 1 234 ? 15.744 8.943 -41.477 1.00 95.31 234 SER A C 1
ATOM 1882 O O . SER A 1 234 ? 15.413 9.352 -40.361 1.00 95.31 234 SER A O 1
ATOM 1884 N N . GLY A 1 235 ? 14.843 8.536 -42.375 1.00 96.25 235 GLY A N 1
ATOM 1885 C CA . GLY A 1 235 ? 13.410 8.469 -42.113 1.00 96.25 235 GLY A CA 1
ATOM 1886 C C . GLY A 1 235 ? 13.081 7.541 -40.946 1.00 96.25 235 GLY A C 1
ATOM 1887 O O . GLY A 1 235 ? 12.384 7.956 -40.019 1.00 96.25 235 GLY A O 1
ATOM 1888 N N . HIS A 1 236 ? 13.608 6.316 -40.948 1.00 95.94 236 HIS A N 1
ATOM 1889 C CA . HIS A 1 236 ? 13.412 5.359 -39.858 1.00 95.94 236 HIS A CA 1
ATOM 1890 C C . HIS A 1 236 ? 13.916 5.910 -38.515 1.00 95.94 236 HIS A C 1
ATOM 1892 O O . HIS A 1 236 ? 13.176 5.896 -37.531 1.00 95.94 236 HIS A O 1
ATOM 1898 N N . TRP A 1 237 ? 15.126 6.475 -38.481 1.00 96.75 237 TRP A N 1
ATOM 1899 C CA . TRP A 1 237 ? 15.686 7.100 -37.282 1.00 96.75 237 TRP A CA 1
ATOM 1900 C C . TRP A 1 237 ? 14.814 8.246 -36.777 1.00 96.75 237 TRP A C 1
ATOM 1902 O O . TRP A 1 237 ? 14.499 8.290 -35.593 1.00 96.75 237 TRP A O 1
ATOM 1912 N N . LYS A 1 238 ? 14.325 9.118 -37.664 1.00 97.62 238 LYS A N 1
ATOM 1913 C CA . LYS A 1 238 ? 13.420 10.214 -37.294 1.00 97.62 238 LYS A CA 1
ATOM 1914 C C . LYS A 1 238 ? 12.107 9.715 -36.681 1.00 97.62 238 LYS A C 1
ATOM 1916 O O . LYS A 1 238 ? 11.631 10.301 -35.710 1.00 97.62 238 LYS A O 1
ATOM 1921 N N . HIS A 1 239 ? 11.517 8.648 -37.224 1.00 96.44 239 HIS A N 1
ATOM 1922 C CA . HIS A 1 239 ? 10.314 8.038 -36.646 1.00 96.44 239 HIS A CA 1
ATOM 1923 C C . HIS A 1 239 ? 10.611 7.398 -35.291 1.00 96.44 239 HIS A C 1
ATOM 1925 O O . HIS A 1 239 ? 9.858 7.605 -34.342 1.00 96.44 239 HIS A O 1
ATOM 1931 N N . LYS A 1 240 ? 11.734 6.680 -35.176 1.00 97.44 240 LYS A N 1
ATOM 1932 C CA . LYS A 1 240 ? 12.146 6.053 -33.921 1.00 97.44 240 LYS A CA 1
ATOM 1933 C C . LYS A 1 240 ? 12.390 7.087 -32.820 1.00 97.44 240 LYS A C 1
ATOM 1935 O O . LYS A 1 240 ? 11.963 6.862 -31.692 1.00 97.44 240 LYS A O 1
ATOM 1940 N N . THR A 1 241 ? 13.000 8.225 -33.148 1.00 95.75 241 THR A N 1
ATOM 1941 C CA . THR A 1 241 ? 13.186 9.342 -32.212 1.00 95.75 241 THR A CA 1
ATOM 1942 C C . THR A 1 241 ? 11.847 9.890 -31.723 1.00 95.75 241 THR A C 1
ATOM 1944 O O . THR A 1 241 ? 11.643 9.976 -30.517 1.00 95.75 241 THR A O 1
ATOM 1947 N N . LYS A 1 242 ? 10.898 10.172 -32.628 1.00 97.44 242 LYS A N 1
ATOM 1948 C CA . LYS A 1 242 ? 9.556 10.656 -32.247 1.00 97.44 242 LYS A CA 1
ATOM 1949 C C . LYS A 1 242 ? 8.793 9.670 -31.361 1.00 97.44 242 LYS A C 1
ATOM 1951 O O . LYS A 1 242 ? 8.115 10.082 -30.424 1.00 97.44 242 LYS A O 1
ATOM 1956 N N . GLU A 1 243 ? 8.895 8.375 -31.652 1.00 96.81 243 GLU A N 1
ATOM 1957 C CA . GLU A 1 243 ? 8.276 7.328 -30.834 1.00 96.81 243 GLU A CA 1
ATOM 1958 C C . GLU A 1 243 ? 8.834 7.354 -29.404 1.00 96.81 243 GLU A C 1
ATOM 1960 O O . GLU A 1 243 ? 8.064 7.410 -28.445 1.00 96.81 243 GLU A O 1
ATOM 1965 N N . LEU A 1 244 ? 10.162 7.402 -29.249 1.00 93.00 244 LEU A N 1
ATOM 1966 C CA . LEU A 1 244 ? 10.812 7.475 -27.936 1.00 93.00 244 LEU A CA 1
ATOM 1967 C C . LEU A 1 244 ? 10.461 8.764 -27.180 1.00 93.00 244 LEU A C 1
ATOM 1969 O O . LEU A 1 244 ? 10.184 8.711 -25.983 1.00 93.00 244 LEU A O 1
ATOM 1973 N N . GLU A 1 245 ? 10.411 9.907 -27.867 1.00 96.00 245 GLU A N 1
ATOM 1974 C CA . GLU A 1 245 ? 9.957 11.176 -27.283 1.00 96.00 245 GLU A CA 1
ATOM 1975 C C . GLU A 1 245 ? 8.517 11.073 -26.757 1.00 96.00 245 GLU A C 1
ATOM 1977 O O . GLU A 1 245 ? 8.223 11.528 -25.650 1.00 96.00 245 GLU A O 1
ATOM 1982 N N . SER A 1 246 ? 7.621 10.421 -27.507 1.00 94.69 246 SER A N 1
ATOM 1983 C CA . SER A 1 246 ? 6.229 10.227 -27.087 1.00 94.69 246 SER A CA 1
ATOM 1984 C C . SER A 1 246 ? 6.104 9.322 -25.853 1.00 94.69 246 SER A C 1
ATOM 1986 O O . SER A 1 246 ? 5.308 9.602 -24.951 1.00 94.69 246 SER A O 1
ATOM 1988 N N . GLN A 1 247 ? 6.929 8.271 -25.770 1.00 95.69 247 GLN A N 1
ATOM 1989 C CA . GLN A 1 247 ? 6.987 7.382 -24.609 1.00 95.69 247 GLN A CA 1
ATOM 1990 C C . GLN A 1 247 ? 7.504 8.122 -23.372 1.00 95.69 247 GLN A C 1
ATOM 1992 O O . GLN A 1 247 ? 6.917 8.000 -22.295 1.00 95.69 247 GLN A O 1
ATOM 1997 N N . LEU A 1 248 ? 8.542 8.945 -23.535 1.00 95.25 248 LEU A N 1
ATOM 1998 C CA . LEU A 1 248 ? 9.110 9.746 -22.455 1.00 95.25 248 LEU A CA 1
ATOM 1999 C C . LEU A 1 248 ? 8.102 10.773 -21.922 1.00 95.25 248 LEU A C 1
ATOM 2001 O O . LEU A 1 248 ? 7.947 10.921 -20.711 1.00 95.25 248 LEU A O 1
ATOM 2005 N N . GLU A 1 249 ? 7.353 11.434 -22.805 1.00 96.06 249 GLU A N 1
ATOM 2006 C CA . GLU A 1 249 ? 6.291 12.363 -22.409 1.00 96.06 249 GLU A CA 1
ATOM 2007 C C . GLU A 1 249 ? 5.143 11.647 -21.678 1.00 96.06 249 GLU A C 1
ATOM 2009 O O . GLU A 1 249 ? 4.624 12.145 -20.675 1.00 96.06 249 GLU A O 1
ATOM 2014 N N . LYS A 1 250 ? 4.775 10.434 -22.112 1.00 96.31 250 LYS A N 1
ATOM 2015 C CA . LYS A 1 250 ? 3.788 9.606 -21.404 1.00 96.31 250 LYS A CA 1
ATOM 2016 C C . LYS A 1 250 ? 4.262 9.263 -19.989 1.00 96.31 250 LYS A C 1
ATOM 2018 O O . LYS A 1 250 ? 3.489 9.418 -19.043 1.00 96.31 250 LYS A O 1
ATOM 2023 N N . GLN A 1 251 ? 5.523 8.861 -19.839 1.00 93.06 251 GLN A N 1
ATOM 2024 C CA . GLN A 1 251 ? 6.123 8.544 -18.542 1.00 93.06 251 GLN A CA 1
ATOM 2025 C C . GLN A 1 251 ? 6.206 9.780 -17.630 1.00 93.06 251 GLN A C 1
ATOM 2027 O O . GLN A 1 251 ? 5.888 9.719 -16.443 1.00 93.06 251 GLN A O 1
ATOM 2032 N N . ARG A 1 252 ? 6.523 10.949 -18.193 1.00 94.88 252 ARG A N 1
ATOM 2033 C CA . ARG A 1 252 ? 6.527 12.220 -17.457 1.00 94.88 252 ARG A CA 1
ATOM 2034 C C . ARG A 1 252 ? 5.151 12.558 -16.872 1.00 94.88 252 ARG A C 1
ATOM 2036 O O . ARG A 1 252 ? 5.065 13.039 -15.741 1.00 94.88 252 ARG A O 1
ATOM 2043 N N . ARG A 1 253 ? 4.066 12.296 -17.607 1.00 95.94 253 ARG A N 1
ATOM 2044 C CA . ARG A 1 253 ? 2.689 12.507 -17.119 1.00 95.94 253 ARG A CA 1
ATOM 2045 C C . ARG A 1 253 ? 2.320 11.537 -16.001 1.00 95.94 253 ARG A C 1
ATOM 2047 O O . ARG A 1 253 ? 1.740 11.965 -15.004 1.00 95.94 253 ARG A O 1
ATOM 2054 N N . THR A 1 254 ? 2.681 10.259 -16.131 1.00 93.62 254 THR A N 1
ATOM 2055 C CA . THR A 1 254 ? 2.434 9.273 -15.067 1.00 93.62 254 THR A CA 1
ATOM 2056 C C . THR A 1 254 ? 3.188 9.627 -13.790 1.00 93.62 254 THR A C 1
ATOM 2058 O O . THR A 1 254 ? 2.605 9.561 -12.710 1.00 93.62 254 THR A O 1
ATOM 2061 N N . ASP A 1 255 ? 4.430 10.100 -13.906 1.00 94.06 255 ASP A N 1
ATOM 2062 C CA . ASP A 1 255 ? 5.229 10.550 -12.762 1.00 94.06 255 ASP A CA 1
ATOM 2063 C C . ASP A 1 255 ? 4.607 11.760 -12.061 1.00 94.06 255 ASP A C 1
ATOM 2065 O O . ASP A 1 255 ? 4.570 11.822 -10.831 1.00 94.06 255 ASP A O 1
ATOM 2069 N N . GLN A 1 256 ? 4.065 12.719 -12.815 1.00 96.94 256 GLN A N 1
ATOM 2070 C CA . GLN A 1 256 ? 3.365 13.864 -12.230 1.00 96.94 256 GLN A CA 1
ATOM 2071 C C . GLN A 1 256 ? 2.111 13.446 -11.457 1.00 96.94 256 GLN A C 1
ATOM 2073 O O . GLN A 1 256 ? 1.854 13.969 -10.370 1.00 96.94 256 GLN A O 1
ATOM 2078 N N . ASP A 1 257 ? 1.335 12.501 -11.981 1.00 95.94 257 ASP A N 1
ATOM 2079 C CA . ASP A 1 257 ? 0.143 12.003 -11.298 1.00 95.94 257 ASP A CA 1
ATOM 2080 C C . ASP A 1 257 ? 0.484 11.144 -10.076 1.00 95.94 257 ASP A C 1
ATOM 2082 O O . ASP A 1 257 ? -0.171 11.271 -9.037 1.00 95.94 257 ASP A O 1
ATOM 2086 N N . LEU A 1 258 ? 1.550 10.342 -10.145 1.00 96.12 258 LEU A N 1
ATOM 2087 C CA . LEU A 1 258 ? 2.102 9.656 -8.978 1.00 96.12 258 LEU A CA 1
ATOM 2088 C C . LEU A 1 258 ? 2.554 10.660 -7.917 1.00 96.12 258 LEU A C 1
ATOM 2090 O O . LEU A 1 258 ? 2.159 10.532 -6.761 1.00 96.12 258 LEU A O 1
ATOM 2094 N N . LYS A 1 259 ? 3.275 11.718 -8.302 1.00 97.12 259 LYS A N 1
ATOM 2095 C CA . LYS A 1 259 ? 3.700 12.783 -7.385 1.00 97.12 259 LYS A CA 1
ATOM 2096 C C . LYS A 1 259 ? 2.512 13.447 -6.683 1.00 97.12 259 LYS A C 1
ATOM 2098 O O . LYS A 1 259 ? 2.559 13.662 -5.474 1.00 97.12 259 LYS A O 1
ATOM 2103 N N . LYS A 1 260 ? 1.412 13.716 -7.399 1.00 97.44 260 LYS A N 1
ATOM 2104 C CA . LYS A 1 260 ? 0.170 14.233 -6.790 1.00 97.44 260 LYS A CA 1
ATOM 2105 C C . LYS A 1 260 ? -0.426 13.251 -5.777 1.00 97.44 260 LYS A C 1
ATOM 2107 O O . LYS A 1 260 ? -0.886 13.680 -4.721 1.00 97.44 260 LYS A O 1
ATOM 2112 N N . LYS A 1 261 ? -0.444 11.949 -6.084 1.00 96.56 261 LYS A N 1
ATOM 2113 C CA . LYS A 1 261 ? -0.945 10.912 -5.163 1.00 96.56 261 LYS A CA 1
ATOM 2114 C C . LYS A 1 261 ? -0.068 10.789 -3.917 1.00 96.56 261 LYS A C 1
ATOM 2116 O O . LYS A 1 261 ? -0.613 10.722 -2.821 1.00 96.56 261 LYS A O 1
ATOM 2121 N N . VAL A 1 262 ? 1.256 10.830 -4.074 1.00 97.19 262 VAL A N 1
ATOM 2122 C CA . VAL A 1 262 ? 2.213 10.817 -2.956 1.00 97.19 262 VAL A CA 1
ATOM 2123 C C . VAL A 1 262 ? 1.969 12.003 -2.027 1.00 97.19 262 VAL A C 1
ATOM 2125 O O . VAL A 1 262 ? 1.775 11.791 -0.836 1.00 97.19 262 VAL A O 1
ATOM 2128 N N . LEU A 1 263 ? 1.843 13.222 -2.562 1.00 97.44 263 LEU A N 1
ATOM 2129 C CA . LEU A 1 263 ? 1.545 14.411 -1.750 1.00 97.44 263 LEU A CA 1
ATOM 2130 C C . LEU A 1 263 ? 0.224 14.283 -0.972 1.00 97.44 263 LEU A C 1
ATOM 2132 O O . LEU A 1 263 ? 0.144 14.675 0.191 1.00 97.44 263 LEU A O 1
ATOM 2136 N N . LYS A 1 264 ? -0.821 13.704 -1.583 1.00 97.56 264 LYS A N 1
ATOM 2137 C CA . LYS A 1 264 ? -2.087 13.432 -0.880 1.00 97.56 264 LYS A CA 1
ATOM 2138 C C . LYS A 1 264 ? -1.901 12.430 0.262 1.00 97.56 264 LYS A C 1
ATOM 2140 O O . LYS A 1 264 ? -2.434 12.645 1.345 1.00 97.56 264 LYS A O 1
ATOM 2145 N N . LEU A 1 265 ? -1.143 11.357 0.034 1.00 96.75 265 LEU A N 1
ATOM 2146 C CA . LEU A 1 265 ? -0.862 10.351 1.061 1.00 96.75 265 LEU A CA 1
ATOM 2147 C C . LEU A 1 265 ? -0.018 10.917 2.207 1.00 96.75 265 LEU A C 1
ATOM 2149 O O . LEU A 1 265 ? -0.313 10.630 3.364 1.00 96.75 265 LEU A O 1
ATOM 2153 N N . GLU A 1 266 ? 0.979 11.755 1.916 1.00 96.31 266 GLU A N 1
ATOM 2154 C CA . GLU A 1 266 ? 1.771 12.457 2.933 1.00 96.31 266 GLU A CA 1
ATOM 2155 C C . GLU A 1 266 ? 0.894 13.352 3.813 1.00 96.31 266 GLU A C 1
ATOM 2157 O O . GLU A 1 266 ? 1.024 13.329 5.039 1.00 96.31 266 GLU A O 1
ATOM 2162 N N . PHE A 1 267 ? -0.054 14.076 3.207 1.00 97.00 267 PHE A N 1
ATOM 2163 C CA . PHE A 1 267 ? -1.020 14.884 3.948 1.00 97.00 267 PHE A CA 1
ATOM 2164 C C . PHE A 1 267 ? -1.896 14.022 4.870 1.00 97.00 267 PHE A C 1
ATOM 2166 O O . PHE A 1 267 ? -1.973 14.287 6.071 1.00 97.00 267 PHE A O 1
ATOM 2173 N N . CYS A 1 268 ? -2.493 12.945 4.346 1.00 97.00 268 CYS A N 1
ATOM 2174 C CA . CYS A 1 268 ? -3.306 12.022 5.146 1.00 97.00 268 CYS A CA 1
ATOM 2175 C C . CYS A 1 268 ? -2.500 11.374 6.284 1.00 97.00 268 CYS A C 1
ATOM 2177 O O . CYS A 1 268 ? -2.995 11.240 7.403 1.00 97.00 268 CYS A O 1
ATOM 2179 N N . LEU A 1 269 ? -1.240 11.006 6.034 1.00 97.06 269 LEU A N 1
ATOM 2180 C CA . LEU A 1 269 ? -0.335 10.457 7.044 1.00 97.06 269 LEU A CA 1
ATOM 2181 C C . LEU A 1 269 ? -0.047 11.480 8.152 1.00 97.06 269 LEU A C 1
ATOM 2183 O O . LEU A 1 269 ? -0.041 11.141 9.339 1.00 97.06 269 LEU A O 1
ATOM 2187 N N . GLN A 1 270 ? 0.207 12.736 7.784 1.00 96.75 270 GLN A N 1
ATOM 2188 C CA . GLN A 1 270 ? 0.450 13.811 8.742 1.00 96.75 270 GLN A CA 1
ATOM 2189 C C . GLN A 1 270 ? -0.796 14.102 9.589 1.00 96.75 270 GLN A C 1
ATOM 2191 O O . GLN A 1 270 ? -0.680 14.297 10.804 1.00 96.75 270 GLN A O 1
ATOM 2196 N N . GLU A 1 271 ? -1.981 14.067 8.982 1.00 96.75 271 GLU A N 1
ATOM 2197 C CA . GLU A 1 271 ? -3.254 14.192 9.688 1.00 96.75 271 GLU A CA 1
ATOM 2198 C C . GLU A 1 271 ? -3.473 13.033 10.669 1.00 96.75 271 GLU A C 1
ATOM 2200 O O . GLU A 1 271 ? -3.720 13.278 11.853 1.00 96.75 271 GLU A O 1
ATOM 2205 N N . ALA A 1 272 ? -3.282 11.787 10.228 1.00 93.69 272 ALA A N 1
ATOM 2206 C CA . ALA A 1 272 ? -3.380 10.607 11.084 1.00 93.69 272 ALA A CA 1
ATOM 2207 C C . ALA A 1 272 ? -2.423 10.702 12.283 1.00 93.69 272 ALA A C 1
ATOM 2209 O O . ALA A 1 272 ? -2.840 10.540 13.427 1.00 93.69 272 ALA A O 1
ATOM 2210 N N . ARG A 1 273 ? -1.158 11.089 12.059 1.00 95.12 273 ARG A N 1
ATOM 2211 C CA . ARG A 1 273 ? -0.180 11.324 13.140 1.00 95.12 273 ARG A CA 1
ATOM 2212 C C . ARG A 1 273 ? -0.648 12.397 14.126 1.00 95.12 273 ARG A C 1
ATOM 2214 O O . ARG A 1 273 ? -0.446 12.255 15.332 1.00 95.12 273 ARG A O 1
ATOM 2221 N N . SER A 1 274 ? -1.263 13.475 13.639 1.00 95.88 274 SER A N 1
ATOM 2222 C CA . SER A 1 274 ? -1.834 14.528 14.489 1.00 95.88 274 SER A CA 1
ATOM 2223 C C . SER A 1 274 ? -2.984 13.997 15.349 1.00 95.88 274 SER A C 1
ATOM 2225 O O . SER A 1 274 ? -3.024 14.248 16.557 1.00 95.88 274 SER A O 1
ATOM 2227 N N . GLN A 1 275 ? -3.887 13.212 14.758 1.00 96.69 275 GLN A N 1
ATOM 2228 C CA . GLN A 1 275 ? -4.991 12.579 15.477 1.00 96.69 275 GLN A CA 1
ATOM 2229 C C . GLN A 1 275 ? -4.489 11.580 16.530 1.00 96.69 275 GLN A C 1
ATOM 2231 O O . GLN A 1 275 ? -4.930 11.653 17.679 1.00 96.69 275 GLN A O 1
ATOM 2236 N N . THR A 1 276 ? -3.498 10.743 16.203 1.00 94.56 276 THR A N 1
ATOM 2237 C CA . THR A 1 276 ? -2.856 9.822 17.156 1.00 94.56 276 THR A CA 1
ATOM 2238 C C . THR A 1 276 ? -2.293 10.569 18.362 1.00 94.56 276 THR A C 1
ATOM 2240 O O . THR A 1 276 ? -2.563 10.185 19.496 1.00 94.56 276 THR A O 1
ATOM 2243 N N . ARG A 1 277 ? -1.597 11.697 18.158 1.00 95.81 277 ARG A N 1
ATOM 2244 C CA . ARG A 1 277 ? -1.096 12.526 19.274 1.00 95.81 277 ARG A CA 1
ATOM 2245 C C . ARG A 1 277 ? -2.228 13.088 20.138 1.00 95.81 277 ARG A C 1
ATOM 2247 O O . ARG A 1 277 ? -2.088 13.168 21.356 1.00 95.81 277 ARG A O 1
ATOM 2254 N N . LYS A 1 278 ? -3.360 13.487 19.544 1.00 96.50 278 LYS A N 1
ATOM 2255 C CA . LYS A 1 278 ? -4.532 13.956 20.310 1.00 96.50 278 LYS A CA 1
ATOM 2256 C C . LYS A 1 278 ? -5.141 12.833 21.149 1.00 96.50 278 LYS A C 1
ATOM 2258 O O . LYS A 1 278 ? -5.509 13.079 22.297 1.00 96.50 278 LYS A O 1
ATOM 2263 N N . LEU A 1 279 ? -5.253 11.633 20.583 1.00 95.25 279 LEU A N 1
ATOM 2264 C CA . LEU A 1 279 ? -5.745 10.454 21.293 1.00 95.25 279 LEU A CA 1
ATOM 2265 C C . LEU A 1 279 ? -4.797 10.046 22.417 1.00 95.25 279 LEU A C 1
ATOM 2267 O O . LEU A 1 279 ? -5.271 9.821 23.524 1.00 95.25 279 LEU A O 1
ATOM 2271 N N . GLN A 1 280 ? -3.485 10.066 22.181 1.00 95.00 280 GLN A N 1
ATOM 2272 C CA . GLN A 1 280 ? -2.478 9.802 23.207 1.00 95.00 280 GLN A CA 1
ATOM 2273 C C . GLN A 1 280 ? -2.635 10.753 24.403 1.00 95.00 280 GLN A C 1
ATOM 2275 O O . GLN A 1 280 ? -2.798 10.290 25.524 1.00 95.00 280 GLN A O 1
ATOM 2280 N N . ARG A 1 281 ? -2.745 12.070 24.172 1.00 96.12 281 ARG A N 1
ATOM 2281 C CA . ARG A 1 281 ? -2.990 13.054 25.250 1.00 96.12 281 ARG A CA 1
ATOM 2282 C C . ARG A 1 281 ? -4.329 12.864 25.971 1.00 96.12 281 ARG A C 1
ATOM 2284 O O . ARG A 1 281 ? -4.493 13.286 27.112 1.00 96.12 281 ARG A O 1
ATOM 2291 N N . LYS A 1 282 ? -5.352 12.339 25.288 1.00 93.25 282 LYS A N 1
ATOM 2292 C CA . LYS A 1 282 ? -6.627 11.965 25.929 1.00 93.25 282 LYS A CA 1
ATOM 2293 C C . LYS A 1 282 ? -6.481 10.672 26.740 1.00 93.25 282 LYS A C 1
ATOM 2295 O O . LYS A 1 282 ? -7.141 10.542 27.761 1.00 93.25 282 LYS A O 1
ATOM 2300 N N . GLY A 1 283 ? -5.646 9.736 26.291 1.00 93.25 283 GLY A N 1
ATOM 2301 C CA . GLY A 1 283 ? -5.252 8.535 27.028 1.00 93.25 283 GLY A CA 1
ATOM 2302 C C . GLY A 1 283 ? -4.530 8.894 28.319 1.00 93.25 283 GLY A C 1
ATOM 2303 O O . GLY A 1 283 ? -5.050 8.595 29.380 1.00 93.25 283 GLY A O 1
ATOM 2304 N N . GLU A 1 284 ? -3.446 9.666 28.225 1.00 94.56 284 GLU A N 1
ATOM 2305 C CA . GLU A 1 284 ? -2.645 10.112 29.374 1.00 94.56 284 GLU A CA 1
ATOM 2306 C C . GLU A 1 284 ? -3.495 10.819 30.442 1.00 94.56 284 GLU A C 1
ATOM 2308 O O . GLU A 1 284 ? -3.346 10.548 31.628 1.00 94.56 284 GLU A O 1
ATOM 2313 N N . ARG A 1 285 ? -4.442 11.680 30.035 1.00 94.69 285 ARG A N 1
ATOM 2314 C CA . ARG A 1 285 ? -5.381 12.322 30.973 1.00 94.69 285 ARG A CA 1
ATOM 2315 C C . ARG A 1 285 ? -6.280 11.320 31.694 1.00 94.69 285 ARG A C 1
ATOM 2317 O O . ARG A 1 285 ? -6.392 11.392 32.911 1.00 94.69 285 ARG A O 1
ATOM 2324 N N . ARG A 1 286 ? -6.877 10.376 30.961 1.00 93.81 286 ARG A N 1
ATOM 2325 C CA . ARG A 1 286 ? -7.690 9.310 31.567 1.00 93.81 286 ARG A CA 1
ATOM 2326 C C . ARG A 1 286 ? -6.856 8.434 32.498 1.00 93.81 286 ARG A C 1
ATOM 2328 O O . ARG A 1 286 ? -7.341 8.053 33.553 1.00 93.81 286 ARG A O 1
ATOM 2335 N N . ASP A 1 287 ? -5.612 8.138 32.135 1.00 94.75 287 ASP A N 1
ATOM 2336 C CA . ASP A 1 287 ? -4.718 7.335 32.968 1.00 94.75 287 ASP A CA 1
ATOM 2337 C C . ASP A 1 287 ? -4.354 8.065 34.270 1.00 94.75 287 ASP A C 1
ATOM 2339 O O . ASP A 1 287 ? -4.298 7.427 35.322 1.00 94.75 287 ASP A O 1
ATOM 2343 N N . MET A 1 288 ? -4.180 9.395 34.235 1.00 94.44 288 MET A N 1
ATOM 2344 C CA . MET A 1 288 ? -4.019 10.201 35.453 1.00 94.44 288 MET A CA 1
ATOM 2345 C C . MET A 1 288 ? -5.275 10.176 36.329 1.00 94.44 288 MET A C 1
ATOM 2347 O O . MET A 1 288 ? -5.157 9.907 37.519 1.00 94.44 288 MET A O 1
ATOM 2351 N N . GLU A 1 289 ? -6.468 10.365 35.755 1.00 94.38 289 GLU A N 1
ATOM 2352 C CA . GLU A 1 289 ? -7.7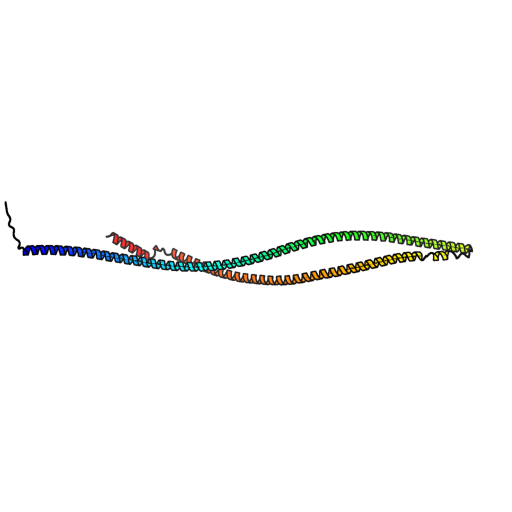41 10.284 36.495 1.00 94.38 289 GLU A CA 1
ATOM 2353 C C . GLU A 1 289 ? -7.934 8.897 37.139 1.00 94.38 289 GLU A C 1
ATOM 2355 O O . GLU A 1 289 ? -8.310 8.780 38.304 1.00 94.38 289 GLU A O 1
ATOM 2360 N N . ILE A 1 290 ? -7.623 7.821 36.407 1.00 93.25 290 ILE A N 1
ATOM 2361 C CA . ILE A 1 290 ? -7.682 6.447 36.925 1.00 93.25 290 ILE A CA 1
ATOM 2362 C C . ILE A 1 290 ? -6.680 6.251 38.065 1.00 93.25 290 ILE A C 1
ATOM 2364 O O . ILE A 1 290 ? -6.993 5.567 39.045 1.00 93.25 290 ILE A O 1
ATOM 2368 N N . LYS A 1 291 ? -5.476 6.819 37.944 1.00 94.62 291 LYS A N 1
ATOM 2369 C CA . LYS A 1 291 ? -4.455 6.753 38.989 1.00 94.62 291 LYS A CA 1
ATOM 2370 C C . LYS A 1 291 ? -4.899 7.507 40.244 1.00 94.62 291 LYS A C 1
ATOM 2372 O O . LYS A 1 291 ? -4.850 6.919 41.316 1.00 94.62 291 LYS A O 1
ATOM 2377 N N . GLU A 1 292 ? -5.423 8.724 40.115 1.00 93.50 292 GLU A N 1
ATOM 2378 C CA . GLU A 1 292 ? -5.966 9.496 41.243 1.00 93.50 292 GLU A CA 1
ATOM 2379 C C . GLU A 1 292 ? -7.104 8.752 41.955 1.00 93.50 292 GLU A C 1
ATOM 2381 O O . GLU A 1 292 ? -7.111 8.652 43.181 1.00 93.50 292 GLU A O 1
ATOM 2386 N N . ILE A 1 293 ? -8.038 8.155 41.205 1.00 92.81 293 ILE A N 1
ATOM 2387 C CA . ILE A 1 293 ? -9.117 7.339 41.786 1.00 92.81 293 ILE A CA 1
ATOM 2388 C C . ILE A 1 293 ? -8.543 6.125 42.531 1.00 92.81 293 ILE A C 1
ATOM 2390 O O . ILE A 1 293 ? -9.019 5.781 43.615 1.00 92.81 293 ILE A O 1
ATOM 2394 N N . ARG A 1 294 ? -7.524 5.464 41.972 1.00 92.62 294 ARG A N 1
ATOM 2395 C CA . ARG A 1 294 ? -6.864 4.316 42.609 1.00 92.62 294 ARG A CA 1
ATOM 2396 C C . ARG A 1 294 ? -6.149 4.717 43.898 1.00 92.62 294 ARG A C 1
ATOM 2398 O O . ARG A 1 294 ? -6.247 3.985 44.885 1.00 92.62 294 ARG A O 1
ATOM 2405 N N . ASP A 1 295 ? -5.467 5.854 43.891 1.00 92.38 295 ASP A N 1
ATOM 2406 C CA . ASP A 1 295 ? -4.752 6.382 45.049 1.00 92.38 295 ASP A CA 1
ATOM 2407 C C . ASP A 1 295 ? -5.750 6.770 46.156 1.00 92.38 295 ASP A C 1
ATOM 2409 O O . ASP A 1 295 ? -5.588 6.325 47.289 1.00 92.38 295 ASP A O 1
ATOM 2413 N N . LEU A 1 296 ? -6.866 7.436 45.820 1.00 91.62 296 LEU A N 1
ATOM 2414 C CA . LEU A 1 296 ? -7.962 7.737 46.758 1.00 91.62 296 LEU A CA 1
ATOM 2415 C C . LEU A 1 296 ? -8.594 6.481 47.377 1.00 91.62 296 LEU A C 1
ATOM 2417 O O . LEU A 1 296 ? -8.934 6.467 48.562 1.00 91.62 296 LEU A O 1
ATOM 2421 N N . ILE A 1 297 ? -8.791 5.420 46.587 1.00 87.62 297 ILE A N 1
ATOM 2422 C CA . ILE A 1 297 ? -9.301 4.136 47.096 1.00 87.62 297 ILE A CA 1
ATOM 2423 C C . ILE A 1 297 ? -8.283 3.502 48.048 1.00 87.62 297 ILE A C 1
ATOM 2425 O O . ILE A 1 297 ? -8.673 3.014 49.109 1.00 87.62 297 ILE A O 1
ATOM 2429 N N . SER A 1 298 ? -6.998 3.536 47.694 1.00 86.00 298 SER A N 1
ATOM 2430 C CA . SER A 1 298 ? -5.914 2.978 48.509 1.00 86.00 298 SER A CA 1
ATOM 2431 C C . SER A 1 298 ? -5.759 3.734 49.832 1.00 86.00 298 SER A C 1
ATOM 2433 O O . SER A 1 298 ? -5.648 3.105 50.882 1.00 86.00 298 SER A O 1
ATOM 2435 N N . GLU A 1 299 ? -5.856 5.065 49.802 1.00 83.25 299 GLU A N 1
ATOM 2436 C CA . GLU A 1 299 ? -5.842 5.935 50.980 1.00 83.25 299 GLU A CA 1
ATOM 2437 C C . GLU A 1 299 ? -7.058 5.674 51.880 1.00 83.25 299 GLU A C 1
ATOM 2439 O O . GLU A 1 299 ? -6.899 5.439 53.076 1.00 83.25 299 GLU A O 1
ATOM 2444 N N . LYS A 1 300 ? -8.276 5.585 51.321 1.00 79.12 300 LYS A N 1
ATOM 2445 C CA . LYS A 1 300 ? -9.474 5.188 52.089 1.00 79.12 300 LYS A CA 1
ATOM 2446 C C . LYS A 1 300 ? -9.359 3.792 52.695 1.00 79.12 300 LYS A C 1
ATOM 2448 O O . LYS A 1 300 ? -9.878 3.560 53.786 1.00 79.12 300 LYS A O 1
ATOM 2453 N N . GLN A 1 301 ? -8.727 2.855 51.995 1.00 72.31 301 GLN A N 1
ATOM 2454 C CA . GLN A 1 301 ? -8.538 1.491 52.476 1.00 72.31 301 GLN A CA 1
ATOM 2455 C C . GLN A 1 301 ? -7.481 1.424 53.589 1.00 72.31 301 GLN A C 1
ATOM 2457 O O . GLN A 1 301 ? -7.682 0.693 54.557 1.00 72.31 301 GLN A O 1
ATOM 2462 N N . GLN A 1 302 ? -6.417 2.230 53.514 1.00 62.03 302 GLN A N 1
ATOM 2463 C CA . GLN A 1 302 ? -5.454 2.406 54.605 1.00 62.03 302 GLN A CA 1
ATOM 2464 C C . GLN A 1 302 ? -6.075 3.100 55.820 1.00 62.03 302 GLN A C 1
ATOM 2466 O O . GLN A 1 302 ? -5.896 2.612 56.929 1.00 62.03 302 GLN A O 1
ATOM 2471 N N . LEU A 1 303 ? -6.877 4.152 55.631 1.00 59.00 303 LEU A N 1
ATOM 2472 C CA . LEU A 1 303 ? -7.557 4.857 56.726 1.00 59.00 303 LEU A CA 1
ATOM 2473 C C . LEU A 1 303 ? -8.593 3.961 57.431 1.00 59.00 303 LEU A C 1
ATOM 2475 O O . LEU A 1 303 ? -8.749 4.014 58.651 1.00 59.00 303 LEU A O 1
ATOM 2479 N N . ASN A 1 304 ? -9.260 3.077 56.678 1.00 54.47 304 ASN A N 1
ATOM 2480 C CA . ASN A 1 304 ? -10.096 2.022 57.251 1.00 54.47 304 ASN A CA 1
ATOM 2481 C C . ASN A 1 304 ? -9.266 0.953 57.981 1.00 54.47 304 ASN A C 1
ATOM 2483 O O . ASN A 1 304 ? -9.687 0.513 59.042 1.00 54.47 304 ASN A O 1
ATOM 2487 N N . ASN A 1 305 ? -8.095 0.553 57.482 1.00 51.00 305 ASN A N 1
ATOM 2488 C CA . ASN A 1 305 ? -7.233 -0.392 58.205 1.00 51.00 305 ASN A CA 1
ATOM 2489 C C . ASN A 1 305 ? -6.629 0.221 59.485 1.00 51.00 305 ASN A C 1
ATOM 2491 O O . ASN A 1 305 ? -6.616 -0.439 60.520 1.00 51.00 305 ASN A O 1
ATOM 2495 N N . GLU A 1 306 ? -6.225 1.495 59.479 1.00 50.66 306 GLU A N 1
ATOM 2496 C CA . GLU A 1 306 ? -5.735 2.200 60.677 1.00 50.66 306 GLU A CA 1
ATOM 2497 C C . GLU A 1 306 ? -6.844 2.454 61.713 1.00 50.66 306 GLU A C 1
ATOM 2499 O O . GLU A 1 306 ? -6.588 2.427 62.920 1.00 50.66 306 GLU A O 1
ATOM 2504 N N . SER A 1 307 ? -8.093 2.635 61.266 1.00 45.78 307 SER A N 1
ATOM 2505 C CA . SER A 1 307 ? -9.266 2.708 62.147 1.00 45.78 307 SER A CA 1
ATOM 2506 C C . SER A 1 307 ? -9.594 1.369 62.815 1.00 45.78 307 SER A C 1
ATOM 2508 O O . SER A 1 307 ? -10.165 1.372 63.907 1.00 45.78 307 SER A O 1
ATOM 2510 N N . TRP A 1 308 ? -9.279 0.236 62.184 1.00 42.19 308 TRP A N 1
ATOM 2511 C CA . TRP A 1 308 ? -9.569 -1.092 62.735 1.00 42.19 308 TRP A CA 1
ATOM 2512 C C . TRP A 1 308 ? -8.464 -1.596 63.673 1.00 42.19 308 TRP A C 1
ATOM 2514 O O . TRP A 1 308 ? -8.764 -2.342 64.605 1.00 42.19 308 TRP A O 1
ATOM 2524 N N . ASP A 1 309 ? -7.226 -1.119 63.515 1.00 46.44 309 ASP A N 1
ATOM 2525 C CA . ASP A 1 309 ? -6.095 -1.545 64.352 1.00 46.44 309 ASP A CA 1
ATOM 2526 C C . ASP A 1 309 ? -5.942 -0.781 65.683 1.00 46.44 309 ASP A C 1
ATOM 2528 O O . ASP A 1 309 ? -5.220 -1.236 66.573 1.00 46.44 3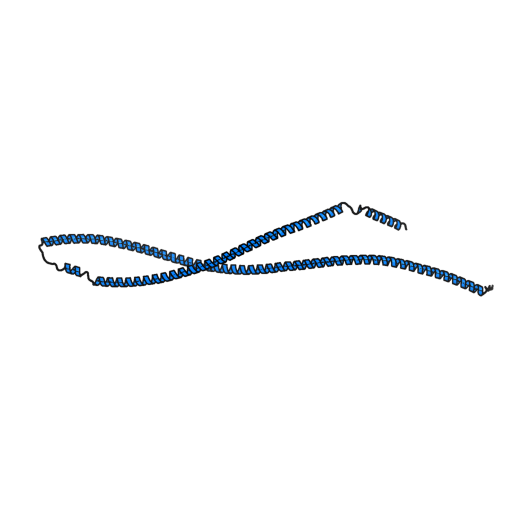09 ASP A O 1
ATOM 2532 N N . LYS A 1 310 ? -6.648 0.343 65.894 1.00 50.81 310 LYS A N 1
ATOM 2533 C CA . LYS A 1 310 ? -6.562 1.122 67.153 1.00 50.81 310 LYS A CA 1
ATOM 2534 C C . LYS A 1 310 ? -7.764 1.047 68.084 1.00 50.81 310 LYS A C 1
ATOM 2536 O O . LYS A 1 310 ? -7.680 1.543 69.207 1.00 50.81 310 LYS A O 1
ATOM 2541 N N . GLN A 1 311 ? -8.844 0.379 67.697 1.00 53.84 311 GLN A N 1
ATOM 2542 C CA . GLN A 1 311 ? -9.980 0.180 68.590 1.00 53.84 311 GLN A CA 1
ATOM 2543 C C . GLN A 1 311 ? -10.364 -1.290 68.585 1.00 53.84 311 GLN A C 1
ATOM 2545 O O . GLN A 1 311 ? -11.254 -1.721 67.855 1.00 53.84 311 GLN A O 1
ATOM 2550 N N . LYS A 1 312 ? -9.669 -2.071 69.426 1.00 54.47 312 LYS A N 1
ATOM 2551 C CA . LYS A 1 312 ? -10.082 -3.435 69.762 1.00 54.47 312 LYS A CA 1
ATOM 2552 C C . LYS A 1 312 ? -11.568 -3.371 70.091 1.00 54.47 312 LYS A C 1
ATOM 2554 O O . LYS A 1 312 ? -11.958 -2.759 71.079 1.00 54.47 312 LYS A O 1
ATOM 2559 N N . PHE A 1 313 ? -12.390 -3.986 69.249 1.00 56.66 313 PHE A N 1
ATOM 2560 C CA . PHE A 1 313 ? -13.847 -4.041 69.385 1.00 56.66 313 PHE A CA 1
ATOM 2561 C C . PHE A 1 313 ? -14.292 -4.417 70.818 1.00 56.66 313 PHE A C 1
ATOM 2563 O O . PHE A 1 313 ? -15.299 -3.925 71.324 1.00 56.66 313 PHE A O 1
ATOM 2570 N N . TRP A 1 314 ? -13.461 -5.211 71.501 1.00 54.69 314 TRP A N 1
ATOM 2571 C CA . TRP A 1 314 ? -13.578 -5.656 72.892 1.00 54.69 314 TRP A CA 1
ATOM 2572 C C . TRP A 1 314 ? -13.441 -4.563 73.969 1.00 54.69 314 TRP A C 1
ATOM 2574 O O . TRP A 1 314 ? -13.899 -4.760 75.093 1.00 54.69 314 TRP A O 1
ATOM 2584 N N . ASP A 1 315 ? -12.837 -3.415 73.657 1.00 57.09 315 ASP A N 1
ATOM 2585 C CA . ASP A 1 315 ? -12.642 -2.306 74.598 1.00 57.09 315 ASP A CA 1
ATOM 2586 C C . ASP A 1 315 ? -13.745 -1.248 74.547 1.00 57.09 315 ASP A C 1
ATOM 2588 O O . ASP A 1 315 ? -13.766 -0.344 75.384 1.00 57.09 315 ASP A O 1
ATOM 2592 N N . ASN A 1 316 ? -14.705 -1.379 73.626 1.00 65.44 316 ASN A N 1
ATOM 2593 C CA . ASN A 1 316 ? -15.835 -0.467 73.562 1.00 65.44 316 ASN A CA 1
ATOM 2594 C C . ASN A 1 316 ? -16.731 -0.653 74.801 1.00 65.44 316 ASN A C 1
ATOM 2596 O O . ASN A 1 316 ? -17.217 -1.755 75.071 1.00 65.44 316 ASN A O 1
ATOM 2600 N N . SER A 1 317 ? -16.967 0.424 75.556 1.00 62.75 317 SER A N 1
ATOM 2601 C CA . SER A 1 317 ? -17.705 0.411 76.831 1.00 62.75 317 SER A CA 1
ATOM 2602 C C . SER A 1 317 ? -19.079 -0.256 76.714 1.00 62.75 317 SER A C 1
ATOM 2604 O O . SER A 1 317 ? -19.517 -0.938 77.636 1.00 62.75 317 SER A O 1
ATOM 2606 N N . GLY A 1 318 ? -19.726 -0.146 75.548 1.00 67.44 318 GLY A N 1
ATOM 2607 C CA . GLY A 1 318 ? -20.990 -0.824 75.254 1.00 67.44 318 GLY A CA 1
ATOM 2608 C C . GLY A 1 318 ? -20.893 -2.354 75.247 1.00 67.44 318 GLY A C 1
ATOM 2609 O O . GLY A 1 318 ? -21.788 -3.021 75.759 1.00 67.44 318 GLY A O 1
ATOM 2610 N N . PHE A 1 319 ? -19.793 -2.928 74.746 1.00 70.06 319 PHE A N 1
ATOM 2611 C CA . PHE A 1 319 ? -19.589 -4.380 74.740 1.00 70.06 319 PHE A CA 1
ATOM 2612 C C . PHE A 1 319 ? -19.342 -4.915 76.158 1.00 70.06 319 PHE A C 1
ATOM 2614 O O . PHE A 1 319 ? -19.941 -5.912 76.559 1.00 70.06 319 PHE A O 1
ATOM 2621 N N . LYS A 1 320 ? -18.545 -4.198 76.965 1.00 72.38 320 LYS A N 1
ATOM 2622 C CA . LYS A 1 320 ? -18.326 -4.521 78.389 1.00 72.38 320 LYS A CA 1
ATOM 2623 C C . LYS A 1 320 ? -19.631 -4.482 79.195 1.00 72.38 320 LYS A C 1
ATOM 2625 O O . LYS A 1 320 ? -19.857 -5.359 80.027 1.00 72.38 320 LYS A O 1
ATOM 2630 N N . ILE A 1 321 ? -20.518 -3.525 78.907 1.00 74.12 321 ILE A N 1
ATOM 2631 C CA . ILE A 1 321 ? -21.852 -3.442 79.525 1.00 74.12 321 ILE A CA 1
ATOM 2632 C C . ILE A 1 321 ? -22.714 -4.645 79.131 1.00 74.12 321 ILE A C 1
ATOM 2634 O O . ILE A 1 321 ? -23.323 -5.257 80.003 1.00 74.12 321 ILE A O 1
ATOM 2638 N N . VAL A 1 322 ? -22.739 -5.028 77.851 1.00 75.88 322 VAL A N 1
ATOM 2639 C CA . VAL A 1 322 ? -23.539 -6.172 77.379 1.00 75.88 322 VAL A CA 1
ATOM 2640 C C . VAL A 1 322 ? -23.052 -7.487 77.988 1.00 75.88 322 VAL A C 1
ATOM 2642 O O . VAL A 1 322 ? -23.877 -8.282 78.440 1.00 75.88 322 VAL A O 1
ATOM 2645 N N . VAL A 1 323 ? -21.738 -7.708 78.076 1.00 76.25 323 VAL A N 1
ATOM 2646 C CA . VAL A 1 323 ? -21.177 -8.913 78.712 1.00 76.25 323 VAL A CA 1
ATOM 2647 C C . VAL A 1 323 ? -21.462 -8.930 80.217 1.00 76.25 323 VAL A C 1
ATOM 2649 O O . VAL A 1 323 ? -21.896 -9.958 80.733 1.00 76.25 323 VAL A O 1
ATOM 2652 N N . SER A 1 324 ? -21.318 -7.794 80.908 1.00 74.75 324 SER A N 1
ATOM 2653 C CA . SER A 1 324 ? -21.663 -7.660 82.332 1.00 74.75 324 SER A CA 1
ATOM 2654 C C . SER A 1 324 ? -23.144 -7.960 82.594 1.00 74.75 324 SER A C 1
ATOM 2656 O O . SER A 1 324 ? -23.467 -8.780 83.454 1.00 74.75 324 SER A O 1
ATOM 2658 N N . MET A 1 325 ? -24.051 -7.394 81.790 1.00 72.31 325 MET A N 1
ATOM 2659 C CA . MET A 1 325 ? -25.493 -7.637 81.911 1.00 72.31 325 MET A CA 1
ATOM 2660 C C . MET A 1 325 ? -25.858 -9.098 81.607 1.00 72.31 325 MET A C 1
ATOM 2662 O O . MET A 1 325 ? -26.705 -9.681 82.282 1.00 72.31 325 MET A O 1
ATOM 2666 N N . SER A 1 326 ? -25.193 -9.709 80.622 1.00 73.88 326 SER A N 1
ATOM 2667 C CA . SER A 1 326 ? -25.392 -11.118 80.256 1.00 73.88 326 SER A CA 1
ATOM 2668 C C . SER A 1 326 ? -24.927 -12.061 81.368 1.00 73.88 326 SER A C 1
ATOM 2670 O O . SER A 1 326 ? -25.594 -13.051 81.661 1.00 73.88 326 SER A O 1
ATOM 2672 N N . MET A 1 327 ? -23.827 -11.728 82.046 1.00 76.25 327 MET A N 1
ATOM 2673 C CA . MET A 1 327 ? -23.316 -12.494 83.184 1.00 76.25 327 MET A CA 1
ATOM 2674 C C . MET A 1 327 ? -24.213 -12.347 84.422 1.00 76.25 327 MET A C 1
ATOM 2676 O O . MET A 1 327 ? -24.481 -13.331 85.105 1.00 76.25 327 MET A O 1
ATOM 2680 N N . LEU A 1 328 ? -24.755 -11.149 84.666 1.00 70.69 328 LEU A N 1
ATOM 2681 C CA . LEU A 1 328 ? -25.730 -10.888 85.732 1.00 70.69 328 LEU A CA 1
ATOM 2682 C C . LEU A 1 328 ? -27.033 -11.666 85.510 1.00 70.69 328 LEU A C 1
ATOM 2684 O O . LEU A 1 328 ? -27.550 -12.280 86.441 1.00 70.69 328 LEU A O 1
ATOM 2688 N N . MET A 1 329 ? -27.520 -11.715 84.268 1.00 69.94 329 MET A N 1
ATOM 2689 C CA . MET A 1 329 ? -28.681 -12.530 83.902 1.00 69.94 329 MET A CA 1
ATOM 2690 C C . MET A 1 329 ? -28.408 -14.026 84.088 1.00 69.94 329 MET A C 1
ATOM 2692 O O . MET A 1 329 ? -29.262 -14.725 84.625 1.00 69.94 329 MET A O 1
ATOM 2696 N N . LEU A 1 330 ? -27.216 -14.518 83.735 1.00 72.88 330 LEU A N 1
ATOM 2697 C CA . LEU A 1 330 ? -26.831 -15.913 83.987 1.00 72.88 330 LEU A CA 1
ATOM 2698 C C . LEU A 1 330 ? -26.762 -16.238 85.487 1.00 72.88 330 LEU A C 1
ATOM 2700 O O . LEU A 1 330 ? -27.251 -17.283 85.900 1.00 72.88 330 LEU A O 1
ATOM 2704 N N . VAL A 1 331 ? -26.232 -15.342 86.325 1.00 70.94 331 VAL A N 1
ATOM 2705 C CA . VAL A 1 331 ? -26.188 -15.536 87.789 1.00 70.94 331 VAL A CA 1
ATOM 2706 C C . VAL A 1 331 ? -27.589 -15.518 88.409 1.00 70.94 331 VAL A C 1
ATOM 2708 O O . VAL A 1 331 ? -27.864 -16.290 89.325 1.00 70.94 331 VAL A O 1
ATOM 2711 N N . VAL A 1 332 ? -28.492 -14.675 87.905 1.00 67.75 332 VAL A N 1
ATOM 2712 C CA . VAL A 1 332 ? -29.891 -14.621 88.360 1.00 67.75 332 VAL A CA 1
ATOM 2713 C C . VAL A 1 332 ? -30.678 -15.858 87.915 1.00 67.75 332 VAL A C 1
ATOM 2715 O O . VAL A 1 332 ? -31.527 -16.340 88.663 1.00 67.75 332 VAL A O 1
ATOM 2718 N N . VAL A 1 333 ? -30.384 -16.402 86.731 1.00 64.12 333 VAL A N 1
ATOM 2719 C CA . VAL A 1 333 ? -31.017 -17.625 86.215 1.00 64.12 333 VAL A CA 1
ATOM 2720 C C . VAL A 1 333 ? -30.490 -18.881 86.915 1.00 64.12 333 VAL A C 1
ATOM 2722 O O . VAL A 1 333 ? -31.281 -19.775 87.179 1.00 64.12 333 VAL A O 1
ATOM 2725 N N . SER A 1 334 ? -29.213 -18.926 87.306 1.00 60.19 334 SER A N 1
ATOM 2726 C CA . SER A 1 334 ? -28.617 -20.061 88.037 1.00 60.19 334 SER A CA 1
ATOM 2727 C C . SER A 1 334 ? -28.946 -20.100 89.538 1.00 60.19 334 SER A C 1
ATOM 2729 O O . SER A 1 334 ? -28.511 -21.016 90.233 1.00 60.19 334 SER A O 1
ATOM 2731 N N . LYS A 1 335 ? -29.662 -19.094 90.063 1.00 50.38 335 LYS A N 1
ATOM 2732 C CA . LYS A 1 335 ? -30.100 -19.013 91.472 1.00 50.38 335 LYS A CA 1
ATOM 2733 C C . LYS A 1 335 ? -31.602 -19.290 91.656 1.00 50.38 335 LYS A C 1
ATOM 2735 O O . LYS A 1 335 ? -32.115 -19.122 92.762 1.00 50.38 335 LYS A O 1
ATOM 2740 N N . ARG A 1 336 ? -32.290 -19.686 90.580 1.00 43.25 336 ARG A N 1
ATOM 2741 C CA . ARG A 1 336 ? -33.588 -20.375 90.595 1.00 43.25 336 ARG A CA 1
ATOM 2742 C C . ARG A 1 336 ? -33.352 -21.858 90.376 1.00 43.25 336 ARG A C 1
ATOM 2744 O O . ARG A 1 336 ? -34.150 -22.633 90.941 1.00 43.25 336 ARG A O 1
#

Organism: NCBI:txid1240361

pLDDT: mean 86.45, std 16.65, range [34.75, 98.56]

InterPro domains:
  IPR049932 Nuclear envelope-associated protein 1-4 [PTHR48145] (3-336)
  IPR060494 Nuclear envelope-associated protein, C-terminal [PF28496] (234-336)